Protein AF-A0A0H2TYS5-F1 (afdb_monomer)

Radius of gyration: 38.25 Å; Cα contacts (8 Å, |Δi|>4): 171; chains: 1; bounding box: 117×52×133 Å

Organism: Magnaporthiopsis poae (strain ATCC 64411 / 73-15) (NCBI:txid644358)

Solvent-accessible surface area (backbone atoms only — not comparable to full-atom values): 21267 Å² total; per-residue (Å²): 116,73,70,58,56,54,52,52,50,64,76,43,45,65,65,50,51,52,51,51,50,55,53,50,51,50,50,53,52,50,51,51,53,53,49,53,50,50,54,50,50,52,51,53,50,51,54,50,52,52,52,52,50,52,49,50,54,50,54,51,50,53,52,51,35,52,54,50,44,64,66,50,42,59,56,41,49,49,55,49,46,68,75,57,51,52,64,59,53,52,48,54,56,49,52,65,67,70,57,69,94,81,73,92,73,86,82,75,94,75,81,94,71,94,74,93,77,94,77,95,81,88,91,84,90,80,86,82,79,82,88,73,82,77,80,84,63,81,77,80,77,51,76,66,56,49,50,56,49,42,54,48,49,49,53,27,46,55,52,34,52,53,53,45,52,50,50,48,49,52,49,43,44,52,54,52,52,54,52,52,49,51,57,48,50,54,54,51,50,45,58,72,69,60,57,91,74,67,68,89,65,78,91,68,95,77,80,97,61,94,55,58,69,64,52,51,53,51,50,52,41,51,53,58,57,61,53,46,54,51,37,30,55,74,50,18,47,56,57,48,33,55,47,38,39,57,25,36,45,70,59,52,62,83,64,56,97,81,60,88,78,53,72,68,57,50,50,52,41,51,53,51,26,48,51,58,46,59,59,88,55,67,61,51,64,35,50,42,69,61,94,87,43,58,65,55,54,41,52,76,68,47,56,54,60,56,55,55,60,69,48,68,85,68,72,79,95,69,79,90,66,81,79,67,78,51,71,71,48,51,52,53,51,54,54,49,49,56,47,54,74,29,70,65,42,54,50,52,52,49,56,55,64,74,73,105

Nearest PDB structures (foldseek):
  3mk4-assembly1_A  TM=8.501E-01  e=2.545E-08  Homo sapiens
  3ajb-assembly1_A  TM=8.196E-01  e=1.612E-07  Homo sapiens
  3hai-assembly1_B  TM=1.849E-01  e=1.500E+00  Homo sapiens
  4ntb-assembly1_A  TM=2.685E-01  e=5.136E+00  Mus musculus

Mean predicted aligned error: 13.6 Å

Structure (mmCIF, N/CA/C/O backbone):
data_AF-A0A0H2TYS5-F1
#
_entry.id   AF-A0A0H2TYS5-F1
#
loop_
_atom_site.group_PDB
_atom_site.id
_atom_site.type_symbol
_atom_site.label_atom_id
_atom_site.label_alt_id
_atom_site.label_comp_id
_atom_site.label_asym_id
_atom_site.label_entity_id
_atom_site.label_seq_id
_atom_site.pdbx_PDB_ins_code
_atom_site.Cartn_x
_atom_site.Cartn_y
_atom_site.Cartn_z
_atom_site.occupancy
_atom_site.B_iso_or_equiv
_atom_site.auth_seq_id
_atom_site.auth_comp_id
_atom_site.auth_asym_id
_atom_site.auth_atom_id
_atom_site.pdbx_PDB_model_num
ATOM 1 N N . MET A 1 1 ? 65.315 10.007 -68.611 1.00 58.28 1 MET A N 1
ATOM 2 C CA . MET A 1 1 ? 64.966 9.337 -67.334 1.00 58.28 1 MET A CA 1
ATOM 3 C C . MET A 1 1 ? 63.560 8.722 -67.323 1.00 58.28 1 MET A C 1
ATOM 5 O O . MET A 1 1 ? 63.440 7.583 -66.900 1.00 58.28 1 MET A O 1
ATOM 9 N N . LEU A 1 2 ? 62.524 9.374 -67.872 1.00 67.50 2 LEU A N 1
ATOM 10 C CA . LEU A 1 2 ? 61.131 8.867 -67.890 1.00 67.50 2 LEU A CA 1
ATOM 11 C C . LEU A 1 2 ? 60.899 7.546 -68.665 1.00 67.50 2 LEU A C 1
ATOM 13 O O . LEU A 1 2 ? 59.991 6.776 -68.350 1.00 67.50 2 LEU A O 1
ATOM 17 N N . SER A 1 3 ? 61.716 7.243 -69.677 1.00 67.75 3 SER A N 1
ATOM 18 C CA . SER A 1 3 ? 61.580 6.024 -70.494 1.00 67.75 3 SER A CA 1
ATOM 19 C C . SER A 1 3 ? 62.091 4.752 -69.803 1.00 67.75 3 SER A C 1
ATOM 21 O O . SER A 1 3 ? 61.637 3.654 -70.136 1.00 67.75 3 SER A O 1
ATOM 23 N N . ALA A 1 4 ? 63.002 4.887 -68.833 1.00 70.44 4 ALA A N 1
ATOM 24 C CA . ALA A 1 4 ? 63.526 3.780 -68.031 1.00 70.44 4 ALA A CA 1
ATOM 25 C C . ALA A 1 4 ? 62.521 3.368 -66.944 1.00 70.44 4 ALA A C 1
ATOM 27 O O . ALA A 1 4 ? 62.188 2.189 -66.824 1.00 70.44 4 ALA A O 1
ATOM 28 N N . THR A 1 5 ? 61.927 4.347 -66.255 1.00 74.12 5 THR A N 1
ATOM 29 C CA . THR A 1 5 ? 60.848 4.142 -65.275 1.00 74.12 5 THR A CA 1
ATOM 30 C C . THR A 1 5 ? 59.615 3.501 -65.911 1.00 74.12 5 THR A C 1
ATOM 32 O O . THR A 1 5 ? 59.033 2.585 -65.337 1.00 74.12 5 THR A O 1
ATOM 35 N N . ARG A 1 6 ? 59.250 3.890 -67.142 1.00 76.81 6 ARG A N 1
ATOM 36 C CA . ARG A 1 6 ? 58.098 3.312 -67.862 1.00 76.81 6 ARG A CA 1
ATOM 37 C C . ARG A 1 6 ? 58.308 1.848 -68.275 1.00 76.81 6 ARG A C 1
ATOM 39 O O . ARG A 1 6 ? 57.350 1.075 -68.287 1.00 76.81 6 ARG A O 1
ATOM 46 N N . ARG A 1 7 ? 59.546 1.451 -68.595 1.00 77.31 7 ARG A N 1
ATOM 47 C CA . ARG A 1 7 ? 59.911 0.059 -68.929 1.00 77.31 7 ARG A CA 1
ATOM 48 C C . ARG A 1 7 ? 59.977 -0.826 -67.686 1.00 77.31 7 ARG A C 1
ATOM 50 O O . ARG A 1 7 ? 59.448 -1.934 -67.712 1.00 77.31 7 ARG A O 1
ATOM 57 N N . TRP A 1 8 ? 60.555 -0.310 -66.603 1.00 79.94 8 TRP A N 1
ATOM 58 C CA . TRP A 1 8 ? 60.587 -0.975 -65.300 1.00 79.94 8 TRP A CA 1
ATOM 59 C C . TRP A 1 8 ? 59.172 -1.203 -64.754 1.00 79.94 8 TRP A C 1
ATOM 61 O O . TRP A 1 8 ? 58.811 -2.331 -64.422 1.00 79.94 8 TRP A O 1
ATOM 71 N N . LEU A 1 9 ? 58.323 -0.170 -64.802 1.00 77.12 9 LEU A N 1
ATOM 72 C CA . LEU A 1 9 ? 56.931 -0.261 -64.373 1.00 77.12 9 LEU A CA 1
ATOM 73 C C . LEU A 1 9 ? 56.146 -1.274 -65.209 1.00 77.12 9 LEU A C 1
ATOM 75 O O . LEU A 1 9 ? 55.355 -2.018 -64.647 1.00 77.12 9 LEU A O 1
ATOM 79 N N . ARG A 1 10 ? 56.381 -1.349 -66.533 1.00 77.50 10 ARG A N 1
ATOM 80 C CA . ARG A 1 10 ? 55.769 -2.364 -67.411 1.00 77.50 10 ARG A CA 1
ATOM 81 C C . ARG A 1 10 ? 56.227 -3.791 -67.092 1.00 77.50 10 ARG A C 1
ATOM 83 O O . ARG A 1 10 ? 55.411 -4.701 -67.192 1.00 77.50 10 ARG A O 1
ATOM 90 N N . ARG A 1 11 ? 57.493 -3.981 -66.709 1.00 80.19 11 ARG A N 1
ATOM 91 C CA . ARG A 1 11 ? 58.059 -5.296 -66.368 1.00 80.19 11 ARG A CA 1
ATOM 92 C C . ARG A 1 11 ? 57.619 -5.791 -64.986 1.00 80.19 11 ARG A C 1
ATOM 94 O O . ARG A 1 11 ? 57.552 -6.996 -64.792 1.00 80.19 11 ARG A O 1
ATOM 101 N N . ASN A 1 12 ? 57.259 -4.881 -64.077 1.00 79.00 12 ASN A N 1
ATOM 102 C CA . ASN A 1 12 ? 56.842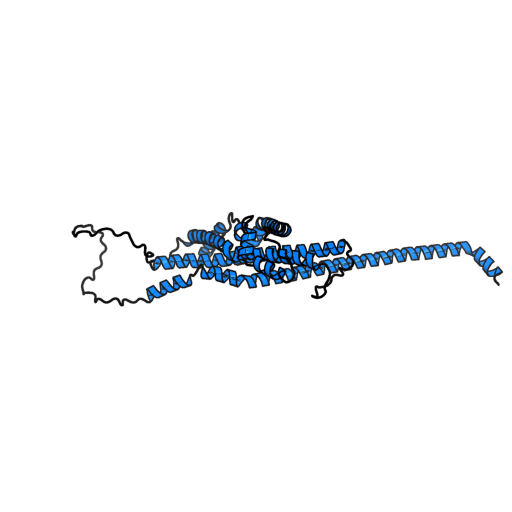 -5.201 -62.708 1.00 79.00 12 ASN A CA 1
ATOM 103 C C . ASN A 1 12 ? 55.329 -5.005 -62.445 1.00 79.00 12 ASN A C 1
ATOM 105 O O . ASN A 1 12 ? 54.912 -4.915 -61.294 1.00 79.00 12 ASN A O 1
ATOM 109 N N . ARG A 1 13 ? 54.482 -4.923 -63.487 1.00 83.56 13 ARG A N 1
ATOM 110 C CA . ARG A 1 13 ? 53.035 -4.632 -63.333 1.00 83.56 13 ARG A CA 1
ATOM 111 C C . ARG A 1 13 ? 52.279 -5.679 -62.529 1.00 83.56 13 ARG A C 1
ATOM 113 O O . ARG A 1 13 ? 51.405 -5.317 -61.754 1.00 83.56 13 ARG A O 1
ATOM 120 N N . THR A 1 14 ? 52.592 -6.954 -62.731 1.00 83.12 14 THR A N 1
ATOM 121 C CA . THR A 1 14 ? 51.917 -8.070 -62.063 1.00 83.12 14 THR A CA 1
ATOM 122 C C . THR A 1 14 ? 52.206 -8.115 -60.559 1.00 83.12 14 THR A C 1
ATOM 124 O O . THR A 1 14 ? 51.236 -8.097 -59.805 1.00 83.12 14 THR A O 1
ATOM 127 N N . PRO A 1 15 ? 53.463 -8.065 -60.067 1.00 84.56 15 PRO A N 1
ATOM 128 C CA . PRO A 1 15 ? 53.712 -8.035 -58.625 1.00 84.56 15 PRO A CA 1
ATOM 129 C C . PRO A 1 15 ? 53.234 -6.736 -57.963 1.00 84.56 15 PRO A C 1
ATOM 131 O O . PRO A 1 15 ? 52.771 -6.783 -56.829 1.00 84.56 15 PRO A O 1
ATOM 134 N N . ILE A 1 16 ? 53.264 -5.590 -58.660 1.00 89.62 16 ILE A N 1
ATOM 135 C CA . ILE A 1 16 ? 52.702 -4.333 -58.132 1.00 89.62 16 ILE A CA 1
ATOM 136 C C . ILE A 1 16 ? 51.176 -4.427 -58.000 1.00 89.62 16 ILE A C 1
ATOM 138 O O . ILE A 1 16 ? 50.634 -4.012 -56.980 1.00 89.62 16 ILE A O 1
ATOM 142 N N . ALA A 1 17 ? 50.477 -4.990 -58.991 1.00 90.31 17 ALA A N 1
ATOM 143 C CA . ALA A 1 17 ? 49.025 -5.163 -58.932 1.00 90.31 17 ALA A CA 1
ATOM 144 C C . ALA A 1 17 ? 48.605 -6.153 -57.834 1.00 90.31 17 ALA A C 1
ATOM 146 O O . ALA A 1 17 ? 47.658 -5.878 -57.101 1.00 90.31 17 ALA A O 1
ATOM 147 N N . VAL A 1 18 ? 49.335 -7.263 -57.676 1.00 90.50 18 VAL A N 1
ATOM 148 C CA . VAL A 1 18 ? 49.098 -8.232 -56.593 1.00 90.50 18 VAL A CA 1
ATOM 149 C C . VAL A 1 18 ? 49.367 -7.591 -55.228 1.00 90.50 18 VAL A C 1
ATOM 151 O O . VAL A 1 18 ? 48.526 -7.690 -54.341 1.00 90.50 18 VAL A O 1
ATOM 154 N N . GLY A 1 19 ? 50.479 -6.862 -55.071 1.00 92.31 19 GLY A N 1
ATOM 155 C CA . GLY A 1 19 ? 50.793 -6.143 -53.833 1.00 92.31 19 GLY A CA 1
ATOM 156 C C . GLY A 1 19 ? 49.744 -5.086 -53.478 1.00 92.31 19 GLY A C 1
ATOM 157 O O . GLY A 1 19 ? 49.263 -5.051 -52.348 1.00 92.31 19 GLY A O 1
ATOM 158 N N . ALA A 1 20 ? 49.321 -4.273 -54.451 1.00 93.69 20 ALA A N 1
ATOM 159 C CA . ALA A 1 20 ? 48.268 -3.277 -54.260 1.00 93.69 20 ALA A CA 1
ATOM 160 C C . ALA A 1 20 ? 46.913 -3.918 -53.912 1.00 93.69 20 ALA A C 1
ATOM 162 O O . ALA A 1 20 ? 46.201 -3.406 -53.050 1.00 93.69 20 ALA A O 1
ATOM 163 N N . GLY A 1 21 ? 46.577 -5.054 -54.533 1.00 95.19 21 GLY A N 1
ATOM 164 C CA . GLY A 1 21 ? 45.364 -5.815 -54.232 1.00 95.19 21 GLY A CA 1
ATOM 165 C C . GLY A 1 21 ? 45.353 -6.372 -52.807 1.00 95.19 21 GLY A C 1
ATOM 166 O O . GLY A 1 21 ? 44.360 -6.212 -52.103 1.00 95.19 21 GLY A O 1
ATOM 167 N N . VAL A 1 22 ? 46.467 -6.956 -52.350 1.00 96.12 22 VAL A N 1
ATOM 168 C CA . VAL A 1 22 ? 46.600 -7.483 -50.979 1.00 96.12 22 VAL A CA 1
ATOM 169 C C . VAL A 1 22 ? 46.514 -6.361 -49.944 1.00 96.12 22 VAL A C 1
ATOM 171 O O . VAL A 1 22 ? 45.783 -6.489 -48.963 1.00 96.12 22 VAL A O 1
ATOM 174 N N . VAL A 1 23 ? 47.199 -5.237 -50.177 1.00 96.50 23 VAL A N 1
ATOM 175 C CA . VAL A 1 23 ? 47.145 -4.071 -49.279 1.00 96.50 23 VAL A CA 1
ATOM 176 C C . VAL A 1 23 ? 45.737 -3.465 -49.244 1.00 96.50 23 VAL A C 1
ATOM 178 O O . VAL A 1 23 ? 45.223 -3.176 -48.164 1.00 96.50 23 VAL A O 1
ATOM 181 N N . GLY A 1 24 ? 45.080 -3.322 -50.399 1.00 96.06 24 GLY A N 1
ATOM 182 C CA . GLY A 1 24 ? 43.711 -2.810 -50.487 1.00 96.06 24 GLY A CA 1
ATOM 183 C C . GLY A 1 24 ? 42.688 -3.717 -49.796 1.00 96.06 24 GLY A C 1
ATOM 184 O O . GLY A 1 24 ? 41.862 -3.233 -49.022 1.00 96.06 24 GLY A O 1
ATOM 185 N N . ALA A 1 25 ? 42.775 -5.033 -50.010 1.00 95.56 25 ALA A N 1
ATOM 186 C CA . ALA A 1 25 ? 41.917 -6.009 -49.339 1.00 95.56 25 ALA A CA 1
ATOM 187 C C . ALA A 1 25 ? 42.142 -6.013 -47.817 1.00 95.56 25 ALA A C 1
ATOM 189 O O . ALA A 1 25 ? 41.175 -5.999 -47.054 1.00 95.56 25 ALA A O 1
ATOM 190 N N . GLY A 1 26 ? 43.404 -5.948 -47.376 1.00 97.25 26 GLY A N 1
ATOM 191 C CA . GLY A 1 26 ? 43.759 -5.823 -45.962 1.00 97.25 26 GLY A CA 1
ATOM 192 C C . GLY A 1 26 ? 43.193 -4.554 -45.321 1.00 97.25 26 GLY A C 1
ATOM 193 O O . GLY A 1 26 ? 42.660 -4.617 -44.216 1.00 97.25 26 GLY A O 1
ATOM 194 N N . TYR A 1 27 ? 43.224 -3.420 -46.028 1.00 96.44 27 TYR A N 1
ATOM 195 C CA . TYR A 1 27 ? 42.653 -2.160 -45.546 1.00 96.44 27 TYR A CA 1
ATOM 196 C C . TYR A 1 27 ? 41.129 -2.231 -45.379 1.00 96.44 27 TYR A C 1
ATOM 198 O O . TYR A 1 27 ? 40.606 -1.824 -44.341 1.00 96.44 27 TYR A O 1
ATOM 206 N N . ILE A 1 28 ? 40.411 -2.783 -46.365 1.00 97.19 28 ILE A N 1
ATOM 207 C CA . ILE A 1 28 ? 38.949 -2.937 -46.289 1.00 97.19 28 ILE A CA 1
ATOM 208 C C . ILE A 1 28 ? 38.570 -3.879 -45.141 1.00 97.19 28 ILE A C 1
ATOM 210 O O . ILE A 1 28 ? 37.685 -3.547 -44.350 1.00 97.19 28 ILE A O 1
ATOM 214 N N . ALA A 1 29 ? 39.264 -5.013 -45.008 1.00 97.12 29 ALA A N 1
ATOM 215 C CA . ALA A 1 29 ? 39.030 -5.962 -43.925 1.00 97.12 29 ALA A CA 1
ATOM 216 C C . ALA A 1 29 ? 39.305 -5.335 -42.547 1.00 97.12 29 ALA A C 1
ATOM 218 O O . ALA A 1 29 ? 38.468 -5.432 -41.651 1.00 97.12 29 ALA A O 1
ATOM 219 N N . ALA A 1 30 ? 40.430 -4.629 -42.390 1.00 95.19 30 ALA A N 1
ATOM 220 C CA . ALA A 1 30 ? 40.769 -3.939 -41.148 1.00 95.19 30 ALA A CA 1
ATOM 221 C C . ALA A 1 30 ? 39.734 -2.863 -40.792 1.00 95.19 30 ALA A C 1
ATOM 223 O O . ALA A 1 30 ? 39.284 -2.798 -39.648 1.00 95.19 30 ALA A O 1
ATOM 224 N N . ARG A 1 31 ? 39.296 -2.059 -41.769 1.00 96.00 31 ARG A N 1
ATOM 225 C CA . ARG A 1 31 ? 38.265 -1.034 -41.560 1.00 96.00 31 ARG A CA 1
ATOM 226 C C . ARG A 1 31 ? 36.928 -1.653 -41.153 1.00 96.00 31 ARG A C 1
ATOM 228 O O . ARG A 1 31 ? 36.279 -1.129 -40.253 1.00 96.00 31 ARG A O 1
ATOM 235 N N . TYR A 1 32 ? 36.535 -2.765 -41.776 1.00 96.38 32 TYR A N 1
ATOM 236 C CA . TYR A 1 32 ? 35.311 -3.482 -41.418 1.00 96.38 32 TYR A CA 1
ATOM 237 C C . TYR A 1 32 ? 35.371 -4.025 -39.986 1.00 96.38 32 TYR A C 1
ATOM 239 O O . TYR A 1 32 ? 34.428 -3.839 -39.223 1.00 96.38 32 TYR A O 1
ATOM 247 N N . VAL A 1 33 ? 36.491 -4.639 -39.590 1.00 96.75 33 VAL A N 1
ATOM 248 C CA . VAL A 1 33 ? 36.672 -5.162 -38.226 1.00 96.75 33 VAL A CA 1
ATOM 249 C C . VAL A 1 33 ? 36.678 -4.033 -37.194 1.00 96.75 33 VAL A C 1
ATOM 251 O O . VAL A 1 33 ? 35.986 -4.138 -36.184 1.00 96.75 33 VAL A O 1
ATOM 254 N N . LEU A 1 34 ? 37.398 -2.936 -37.449 1.00 95.31 34 LEU A N 1
ATOM 255 C CA . LEU A 1 34 ? 37.425 -1.778 -36.550 1.00 95.31 34 LEU A CA 1
ATOM 256 C C . LEU A 1 34 ? 36.043 -1.130 -36.410 1.00 95.31 34 LEU A C 1
ATOM 258 O O . LEU A 1 34 ? 35.634 -0.848 -35.287 1.00 95.31 34 LEU A O 1
ATOM 262 N N . GLY A 1 35 ? 35.306 -0.977 -37.517 1.00 95.12 35 GLY A N 1
ATOM 263 C CA . GLY A 1 35 ? 33.919 -0.504 -37.498 1.00 95.12 35 GLY A CA 1
ATOM 264 C C . GLY A 1 35 ? 32.997 -1.445 -36.721 1.00 95.12 35 GLY A C 1
ATOM 265 O O . GLY A 1 35 ? 32.200 -1.019 -35.895 1.00 95.12 35 GLY A O 1
ATOM 266 N N . LYS A 1 36 ? 33.165 -2.762 -36.884 1.00 95.94 36 LYS A N 1
ATOM 267 C CA . LYS A 1 36 ? 32.358 -3.734 -36.139 1.00 95.94 36 LYS A CA 1
ATOM 268 C C . LYS A 1 36 ? 32.630 -3.688 -34.635 1.00 95.94 36 LYS A C 1
ATOM 270 O O . LYS A 1 36 ? 31.706 -3.866 -33.845 1.00 95.94 36 LYS A O 1
ATOM 275 N N . ILE A 1 37 ? 33.880 -3.446 -34.237 1.00 95.81 37 ILE A N 1
ATOM 276 C CA . ILE A 1 37 ? 34.260 -3.286 -32.829 1.00 95.81 37 ILE A CA 1
ATOM 277 C C . ILE A 1 37 ? 33.720 -1.968 -32.266 1.00 95.81 37 ILE A C 1
ATOM 279 O O . ILE A 1 37 ? 33.258 -1.971 -31.125 1.00 95.81 37 ILE A O 1
ATOM 283 N N . SER A 1 38 ? 33.755 -0.863 -33.022 1.00 94.62 38 SER A N 1
ATOM 284 C CA . SER A 1 38 ? 33.167 0.403 -32.566 1.00 94.62 38 SER A CA 1
ATOM 285 C C . SER A 1 38 ? 31.661 0.276 -32.371 1.00 94.62 38 SER A C 1
ATOM 287 O O . SER A 1 38 ? 31.185 0.579 -31.281 1.00 94.62 38 SER A O 1
ATOM 289 N N . ASP A 1 39 ? 30.946 -0.295 -33.345 1.00 93.50 39 ASP A N 1
ATOM 290 C CA . ASP A 1 39 ? 29.498 -0.510 -33.254 1.00 93.50 39 ASP A CA 1
ATOM 291 C C . ASP A 1 39 ? 29.146 -1.421 -32.070 1.00 93.50 39 ASP A C 1
ATOM 293 O O . ASP A 1 39 ? 28.183 -1.185 -31.341 1.00 93.50 39 ASP A O 1
ATOM 297 N N . ALA A 1 40 ? 29.933 -2.481 -31.852 1.00 91.50 40 ALA A N 1
ATOM 298 C CA . ALA A 1 40 ? 29.736 -3.380 -30.721 1.00 91.50 40 ALA A CA 1
ATOM 299 C C . ALA A 1 40 ? 29.986 -2.675 -29.379 1.00 91.50 40 ALA A C 1
ATOM 301 O O . ALA A 1 40 ? 29.221 -2.872 -28.436 1.00 91.50 40 ALA A O 1
ATOM 302 N N . ARG A 1 41 ? 31.031 -1.840 -29.281 1.00 91.62 41 ARG A N 1
ATOM 303 C CA . ARG A 1 41 ? 31.311 -1.047 -28.074 1.00 91.62 41 ARG A CA 1
ATOM 304 C C . ARG A 1 41 ? 30.200 -0.044 -27.789 1.00 91.62 41 ARG A C 1
ATOM 306 O O . ARG A 1 41 ? 29.793 0.051 -26.638 1.00 91.62 41 ARG A O 1
ATOM 313 N N . GLU A 1 42 ? 29.699 0.640 -28.811 1.00 91.31 42 GLU A N 1
ATOM 314 C CA . GLU A 1 42 ? 28.625 1.629 -28.687 1.00 91.31 42 GLU A CA 1
ATOM 315 C C . GLU A 1 42 ? 27.297 0.993 -28.247 1.00 91.31 42 GLU A C 1
ATOM 317 O O . GLU A 1 42 ? 26.619 1.493 -27.344 1.00 91.31 42 GLU A O 1
ATOM 322 N N . ARG A 1 43 ? 26.956 -0.176 -28.805 1.00 87.69 43 ARG A N 1
ATOM 323 C CA . ARG A 1 43 ? 25.796 -0.968 -28.362 1.00 87.69 43 ARG A CA 1
ATOM 324 C C . ARG A 1 43 ? 25.941 -1.429 -26.913 1.00 87.69 43 ARG A C 1
ATOM 326 O O . ARG A 1 43 ? 25.030 -1.254 -26.117 1.00 87.69 43 ARG A O 1
ATOM 333 N N . MET A 1 44 ? 27.108 -1.949 -26.531 1.00 86.12 44 MET A N 1
ATOM 334 C CA . MET A 1 44 ? 27.344 -2.350 -25.139 1.00 86.12 44 MET A CA 1
ATOM 335 C C . MET A 1 44 ? 27.307 -1.162 -24.170 1.00 86.12 44 MET A C 1
ATOM 337 O O . MET A 1 44 ? 26.809 -1.304 -23.053 1.00 86.12 44 MET A O 1
ATOM 341 N N . SER A 1 45 ? 27.834 0.004 -24.562 1.00 88.50 45 SER A N 1
ATOM 342 C CA . SER A 1 45 ? 27.786 1.196 -23.714 1.00 88.50 45 SER A CA 1
ATOM 343 C C . SER A 1 45 ? 26.367 1.728 -23.562 1.00 88.50 45 SER A C 1
ATOM 345 O O . SER A 1 45 ? 25.976 2.054 -22.445 1.00 88.50 45 SER A O 1
ATOM 347 N N . SER A 1 46 ? 25.585 1.768 -24.644 1.00 83.75 46 SER A N 1
ATOM 348 C CA . SER A 1 46 ? 24.188 2.215 -24.597 1.00 83.75 46 SER A CA 1
ATOM 349 C C . SER A 1 46 ? 23.317 1.267 -23.769 1.00 83.75 46 SER A C 1
ATOM 351 O O . SER A 1 46 ? 22.625 1.737 -22.868 1.00 83.75 46 SER A O 1
ATOM 353 N N . ASP A 1 47 ? 23.443 -0.051 -23.952 1.00 84.56 47 ASP A N 1
ATOM 354 C CA . ASP A 1 47 ? 22.743 -1.047 -23.128 1.00 84.56 47 ASP A CA 1
ATOM 355 C C . ASP A 1 47 ? 23.102 -0.920 -21.641 1.00 84.56 47 ASP A C 1
ATOM 357 O O . ASP A 1 47 ? 22.240 -1.034 -20.764 1.00 84.56 47 ASP A O 1
ATOM 361 N N . ARG A 1 48 ? 24.383 -0.675 -21.333 1.00 88.44 48 ARG A N 1
ATOM 362 C CA . ARG A 1 48 ? 24.838 -0.478 -19.953 1.00 88.44 48 ARG A CA 1
ATOM 363 C C . ARG A 1 48 ? 24.247 0.791 -19.344 1.00 88.44 48 ARG A C 1
ATOM 365 O O . ARG A 1 48 ? 23.778 0.739 -18.211 1.00 88.44 48 ARG A O 1
ATOM 372 N N . ILE A 1 49 ? 24.262 1.903 -20.078 1.00 83.81 49 ILE A N 1
ATOM 373 C CA . ILE A 1 49 ? 23.687 3.179 -19.629 1.00 83.81 49 ILE A CA 1
ATOM 374 C C . ILE A 1 49 ? 22.177 3.031 -19.411 1.00 83.81 49 ILE A C 1
ATOM 376 O O . ILE A 1 49 ? 21.669 3.475 -18.385 1.00 83.81 49 ILE A O 1
ATOM 380 N N . ALA A 1 50 ? 21.470 2.353 -20.319 1.00 80.06 50 ALA A N 1
ATOM 381 C CA . ALA A 1 50 ? 20.033 2.119 -20.200 1.00 80.06 50 ALA A CA 1
ATOM 382 C C . ALA A 1 50 ? 19.681 1.286 -18.956 1.00 80.06 50 ALA A C 1
ATOM 384 O O . ALA A 1 50 ? 18.758 1.638 -18.219 1.00 80.06 50 ALA A O 1
ATOM 385 N N . LYS A 1 51 ? 20.439 0.213 -18.686 1.00 84.50 51 LYS A N 1
ATOM 386 C CA . LYS A 1 51 ? 20.254 -0.617 -17.482 1.00 84.50 51 LYS A CA 1
ATOM 387 C C . LYS A 1 51 ? 20.550 0.147 -16.196 1.00 84.50 51 LYS A C 1
ATOM 389 O O . LYS A 1 51 ? 19.794 0.029 -15.238 1.00 84.50 51 LYS A O 1
ATOM 394 N N . GLU A 1 52 ? 21.630 0.922 -16.176 1.00 86.44 52 GLU A N 1
ATOM 395 C CA . GLU A 1 52 ? 22.005 1.727 -15.012 1.00 86.44 52 GLU A CA 1
ATOM 396 C C . GLU A 1 52 ? 20.971 2.825 -14.730 1.00 86.44 52 GLU A C 1
ATOM 398 O O . GLU A 1 52 ? 20.592 3.031 -13.582 1.00 86.44 52 GLU A O 1
ATOM 403 N N . ASN A 1 53 ? 20.455 3.486 -15.769 1.00 81.50 53 ASN A N 1
ATOM 404 C CA . ASN A 1 53 ? 19.392 4.478 -15.625 1.00 81.50 53 ASN A CA 1
ATOM 405 C C . ASN A 1 53 ? 18.110 3.844 -15.054 1.00 81.50 53 ASN A C 1
ATOM 407 O O . ASN A 1 53 ? 17.574 4.333 -14.061 1.00 81.50 53 ASN A O 1
ATOM 411 N N . LEU A 1 54 ? 17.670 2.707 -15.610 1.00 84.00 54 LEU A N 1
ATOM 412 C CA . LEU A 1 54 ? 16.510 1.978 -15.087 1.00 84.00 54 LEU A CA 1
ATOM 413 C C . LEU A 1 54 ? 16.700 1.592 -13.615 1.00 84.00 54 LEU A C 1
ATOM 415 O O . LEU A 1 54 ? 15.783 1.761 -12.816 1.00 84.00 54 LEU A O 1
ATOM 419 N N . ARG A 1 55 ? 17.893 1.108 -13.254 1.00 87.75 55 ARG A N 1
ATOM 420 C CA . ARG A 1 55 ? 18.220 0.755 -11.873 1.00 87.75 55 ARG A CA 1
ATOM 421 C C . ARG A 1 55 ? 18.094 1.958 -10.939 1.00 87.75 55 ARG A C 1
ATOM 423 O O . ARG A 1 55 ? 17.412 1.848 -9.929 1.00 87.75 55 ARG A O 1
ATOM 430 N N . ARG A 1 56 ? 18.700 3.095 -11.291 1.00 88.25 56 ARG A N 1
ATOM 431 C CA . ARG A 1 56 ? 18.642 4.319 -10.476 1.00 88.25 56 ARG A CA 1
ATOM 432 C C . ARG A 1 56 ? 17.217 4.826 -10.301 1.00 88.25 56 ARG A C 1
ATOM 434 O O . ARG A 1 56 ? 16.810 5.097 -9.181 1.00 88.25 56 ARG A O 1
ATOM 441 N N . ARG A 1 57 ? 16.444 4.892 -11.392 1.00 85.31 57 ARG A N 1
ATOM 442 C CA . ARG A 1 57 ? 15.029 5.294 -11.343 1.00 85.31 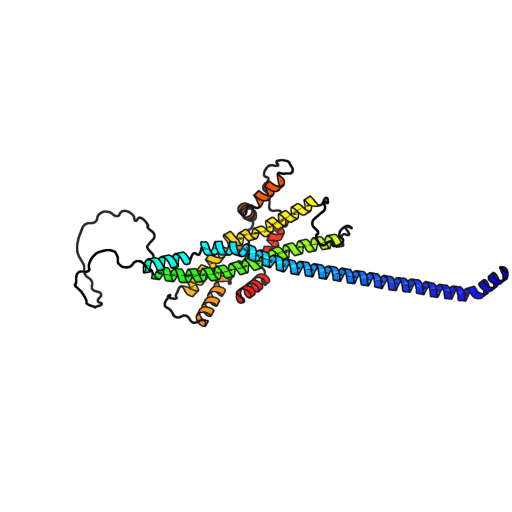57 ARG A CA 1
ATOM 443 C C . ARG A 1 57 ? 14.203 4.348 -10.481 1.00 85.31 57 ARG A C 1
ATOM 445 O O . ARG A 1 57 ? 13.334 4.799 -9.750 1.00 85.31 57 ARG A O 1
ATOM 45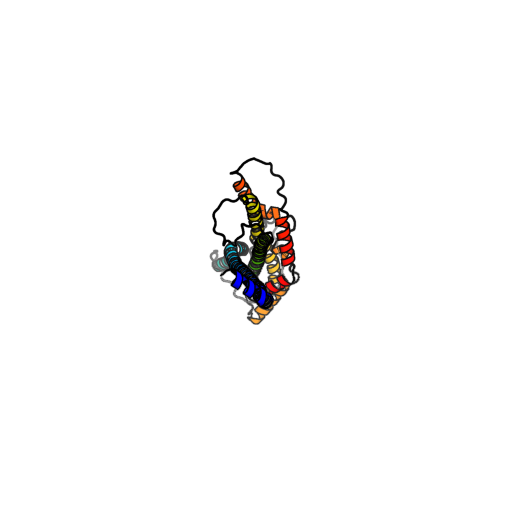2 N N . PHE A 1 58 ? 14.472 3.045 -10.550 1.00 89.12 58 PHE A N 1
ATOM 453 C CA . PHE A 1 58 ? 13.798 2.073 -9.698 1.00 89.12 58 PHE A CA 1
ATOM 454 C C . PHE A 1 58 ? 14.160 2.258 -8.221 1.00 89.12 58 PHE A C 1
ATOM 456 O O . PHE A 1 58 ? 13.255 2.274 -7.394 1.00 89.12 58 PHE A O 1
ATOM 463 N N . GLU A 1 59 ? 15.446 2.413 -7.892 1.00 91.88 59 GLU A N 1
ATOM 464 C CA . GLU A 1 59 ? 15.916 2.651 -6.519 1.00 91.88 59 GLU A CA 1
ATOM 465 C C . GLU A 1 59 ? 15.297 3.934 -5.941 1.00 91.88 59 GLU A C 1
ATOM 467 O O . GLU A 1 59 ? 14.680 3.878 -4.879 1.00 91.88 59 GLU A O 1
ATOM 472 N N . GLN A 1 60 ? 15.330 5.038 -6.693 1.00 90.06 60 GLN A N 1
ATOM 473 C CA . GLN A 1 60 ? 14.670 6.292 -6.319 1.00 90.06 60 GLN A CA 1
ATOM 474 C C . GLN A 1 60 ? 13.159 6.106 -6.121 1.00 90.06 60 GLN A C 1
ATOM 476 O O . GLN A 1 60 ? 12.613 6.514 -5.103 1.00 90.06 60 GLN A O 1
ATOM 481 N N . ASN A 1 61 ? 12.484 5.393 -7.028 1.00 91.00 61 ASN A N 1
ATOM 482 C CA . ASN A 1 61 ? 11.054 5.122 -6.901 1.00 91.00 61 ASN A CA 1
ATOM 483 C C . ASN A 1 61 ? 10.714 4.321 -5.626 1.00 91.00 61 ASN A C 1
ATOM 485 O O . ASN A 1 61 ? 9.637 4.503 -5.061 1.00 91.00 61 ASN A O 1
ATOM 489 N N . GLN A 1 62 ? 11.604 3.442 -5.141 1.00 93.81 62 GLN A N 1
ATOM 490 C CA . GLN A 1 62 ? 11.403 2.748 -3.858 1.00 93.81 62 GLN A CA 1
ATOM 491 C C . GLN A 1 62 ? 11.547 3.691 -2.655 1.00 93.81 62 GLN A C 1
ATOM 493 O O . GLN A 1 62 ? 10.800 3.557 -1.678 1.00 93.81 62 GLN A O 1
ATOM 498 N N . GLU A 1 63 ? 12.488 4.633 -2.717 1.00 95.81 63 GLU A N 1
ATOM 499 C CA . GLU A 1 63 ? 12.634 5.679 -1.703 1.00 95.81 63 GLU A CA 1
ATOM 500 C C . GLU A 1 63 ? 11.392 6.576 -1.685 1.00 95.81 63 GLU A C 1
ATOM 502 O O . GLU A 1 63 ? 10.778 6.731 -0.629 1.00 95.81 63 GLU A O 1
ATOM 507 N N . ASP A 1 64 ? 10.934 7.038 -2.850 1.00 92.69 64 ASP A N 1
ATOM 508 C CA . ASP A 1 64 ? 9.726 7.858 -3.003 1.00 92.69 64 ASP A CA 1
ATOM 509 C C . ASP A 1 64 ? 8.478 7.149 -2.462 1.00 92.69 64 ASP A C 1
ATOM 511 O O . ASP A 1 64 ? 7.670 7.760 -1.758 1.00 92.69 64 ASP A O 1
ATOM 515 N N . CYS A 1 65 ? 8.339 5.839 -2.710 1.00 95.56 65 CYS A N 1
ATOM 516 C CA . CYS A 1 65 ? 7.278 5.032 -2.099 1.00 95.56 65 CYS A CA 1
ATOM 517 C C . CYS A 1 65 ? 7.332 5.104 -0.574 1.00 95.56 65 CYS A C 1
ATOM 519 O O . CYS A 1 65 ? 6.307 5.297 0.078 1.00 95.56 65 CYS A O 1
ATOM 521 N N . THR A 1 66 ? 8.523 4.940 -0.004 1.00 96.19 66 THR A N 1
ATOM 522 C CA . THR A 1 66 ? 8.716 4.926 1.448 1.00 96.19 66 THR A CA 1
ATOM 523 C C . THR A 1 66 ? 8.402 6.293 2.051 1.00 96.19 66 THR A C 1
ATOM 525 O O . THR A 1 66 ? 7.648 6.374 3.020 1.00 96.19 66 THR A O 1
ATOM 528 N N . PHE A 1 67 ? 8.902 7.372 1.446 1.00 97.06 67 PHE A N 1
ATOM 529 C CA . PHE A 1 67 ? 8.595 8.737 1.871 1.00 97.06 67 PHE A CA 1
ATOM 530 C C . PHE A 1 67 ? 7.103 9.053 1.769 1.00 97.06 67 PHE A C 1
ATOM 532 O O . PHE A 1 67 ? 6.538 9.623 2.700 1.00 97.06 67 PHE A O 1
ATOM 539 N N . THR A 1 68 ? 6.448 8.629 0.688 1.00 96.19 68 THR A N 1
ATOM 540 C CA . THR A 1 68 ? 5.008 8.842 0.496 1.00 96.19 68 THR A CA 1
ATOM 541 C C . THR A 1 68 ? 4.193 8.120 1.568 1.00 96.19 68 THR A C 1
ATOM 543 O O . THR A 1 68 ? 3.309 8.724 2.171 1.00 96.19 68 THR A O 1
ATOM 546 N N . VAL A 1 69 ? 4.521 6.860 1.885 1.00 97.06 69 VAL A N 1
ATOM 547 C CA . VAL A 1 69 ? 3.853 6.128 2.977 1.00 97.06 69 VAL A CA 1
ATOM 548 C C . VAL A 1 69 ? 4.037 6.855 4.309 1.00 97.06 69 VAL A C 1
ATOM 550 O O . VAL A 1 69 ? 3.063 7.047 5.031 1.00 97.06 69 VAL A O 1
ATOM 553 N N . LEU A 1 70 ? 5.254 7.312 4.622 1.00 96.88 70 LEU A N 1
ATOM 554 C CA . LEU A 1 70 ? 5.531 8.063 5.852 1.00 96.88 70 LEU A CA 1
ATOM 555 C C . LEU A 1 70 ? 4.793 9.407 5.909 1.00 96.88 70 LEU A C 1
ATOM 557 O O . LEU A 1 70 ? 4.415 9.837 6.995 1.00 96.88 70 LEU A O 1
ATOM 561 N N . ALA A 1 71 ? 4.561 10.051 4.764 1.00 96.62 71 ALA A N 1
ATOM 562 C CA . ALA A 1 71 ? 3.809 11.298 4.680 1.00 96.62 71 ALA A CA 1
ATOM 563 C C . ALA A 1 71 ? 2.296 11.095 4.877 1.00 96.62 71 ALA A C 1
ATOM 565 O O . ALA A 1 71 ? 1.644 11.939 5.487 1.00 96.62 71 ALA A O 1
ATOM 566 N N . LEU A 1 72 ? 1.740 9.979 4.391 1.00 95.00 72 LEU A N 1
ATOM 567 C CA . LEU A 1 72 ? 0.310 9.658 4.508 1.00 95.00 72 LEU A CA 1
ATOM 568 C C . LEU A 1 72 ? -0.049 8.961 5.832 1.00 95.00 72 LEU A C 1
ATOM 570 O O . LEU A 1 72 ? -1.206 8.986 6.259 1.00 95.00 72 LEU A O 1
ATOM 574 N N . LEU A 1 73 ? 0.936 8.352 6.499 1.00 94.62 73 LEU A N 1
ATOM 575 C CA . LEU A 1 73 ? 0.748 7.603 7.740 1.00 94.62 73 LEU A CA 1
ATOM 576 C C . LEU A 1 73 ? 0.105 8.425 8.872 1.00 94.62 73 LEU A C 1
ATOM 578 O O . LEU A 1 73 ? -0.809 7.894 9.504 1.00 94.62 73 LEU A O 1
ATOM 582 N N . PRO A 1 74 ? 0.499 9.688 9.142 1.00 96.56 74 PRO A N 1
ATOM 583 C CA . PRO A 1 74 ? -0.142 10.491 10.178 1.00 96.56 74 PRO A CA 1
ATOM 584 C C . PRO A 1 74 ? -1.639 10.674 9.931 1.00 96.56 74 PRO A C 1
ATOM 586 O O . PRO A 1 74 ? -2.423 10.527 10.860 1.00 96.56 74 PRO A O 1
ATOM 589 N N . THR A 1 75 ? -2.053 10.921 8.685 1.00 95.19 75 THR A N 1
ATOM 590 C CA . THR A 1 75 ? -3.472 11.059 8.331 1.00 95.19 75 THR A CA 1
ATOM 591 C C . THR A 1 75 ? -4.240 9.767 8.601 1.00 95.19 75 THR A C 1
ATOM 593 O O . THR A 1 75 ? -5.278 9.801 9.260 1.00 95.19 75 THR A O 1
ATOM 596 N N . ALA A 1 76 ? -3.709 8.618 8.164 1.00 94.31 76 ALA A N 1
ATOM 597 C CA . ALA A 1 76 ? -4.324 7.318 8.435 1.00 94.31 76 ALA A CA 1
ATOM 598 C C . ALA A 1 76 ? -4.432 7.038 9.944 1.00 94.31 76 ALA A C 1
ATOM 600 O O . ALA A 1 76 ? -5.482 6.625 10.436 1.00 94.31 76 ALA A O 1
ATOM 601 N N . ALA A 1 77 ? -3.349 7.286 10.685 1.00 95.88 77 ALA A N 1
ATOM 602 C CA . ALA A 1 77 ? -3.286 7.047 12.119 1.00 95.88 77 ALA A CA 1
ATOM 603 C C . ALA A 1 77 ? -4.267 7.942 12.883 1.00 95.88 77 ALA A C 1
ATOM 605 O O . ALA A 1 77 ? -5.013 7.429 13.711 1.00 95.88 77 ALA A O 1
ATOM 606 N N . THR A 1 78 ? -4.319 9.243 12.588 1.00 96.31 78 THR A N 1
ATOM 607 C CA . THR A 1 78 ? -5.258 10.173 13.229 1.00 96.31 78 THR A CA 1
ATOM 608 C C . THR A 1 78 ? -6.703 9.745 12.989 1.00 96.31 78 THR A C 1
ATOM 610 O O . THR A 1 78 ? -7.442 9.573 13.956 1.00 96.31 78 THR A O 1
ATOM 613 N N . ASN A 1 79 ? -7.077 9.452 11.738 1.00 95.12 79 ASN A N 1
ATOM 614 C CA . ASN A 1 79 ? -8.432 9.007 11.402 1.00 95.12 79 ASN A CA 1
ATOM 615 C C . ASN A 1 79 ? -8.832 7.737 12.178 1.00 95.12 79 ASN A C 1
ATOM 617 O O . ASN A 1 79 ? -9.943 7.643 12.703 1.00 95.12 79 ASN A O 1
ATOM 621 N N . ILE A 1 80 ? -7.921 6.768 12.309 1.00 96.31 80 ILE A N 1
ATOM 622 C CA . ILE A 1 80 ? -8.184 5.526 13.049 1.00 96.31 80 ILE A CA 1
ATOM 623 C C . ILE A 1 80 ? -8.226 5.770 14.566 1.00 96.31 80 ILE A C 1
ATOM 625 O O . ILE A 1 80 ? -9.109 5.252 15.248 1.00 96.31 80 ILE A O 1
ATOM 629 N N . LEU A 1 81 ? -7.290 6.542 15.121 1.00 95.75 81 LEU A N 1
ATOM 630 C CA . LEU A 1 81 ? -7.202 6.780 16.565 1.00 95.75 81 LEU A CA 1
ATOM 631 C C . LEU A 1 81 ? -8.375 7.622 17.086 1.00 95.75 81 LEU A C 1
ATOM 633 O O . LEU A 1 81 ? -8.904 7.320 18.155 1.00 95.75 81 LEU A O 1
ATOM 637 N N . GLU A 1 82 ? -8.812 8.630 16.329 1.00 94.75 82 GLU A N 1
ATOM 638 C CA . GLU A 1 82 ? -9.956 9.472 16.696 1.00 94.75 82 GLU A CA 1
ATOM 639 C C . GLU A 1 82 ? -11.273 8.689 16.668 1.00 94.75 82 GLU A C 1
ATOM 641 O O . GLU A 1 82 ? -12.107 8.824 17.565 1.00 94.75 82 GLU A O 1
ATOM 646 N N . THR A 1 83 ? -11.454 7.826 15.669 1.00 93.44 83 THR A N 1
ATOM 647 C CA . THR A 1 83 ? -12.674 7.016 15.522 1.00 93.44 83 THR A CA 1
ATOM 648 C C . THR A 1 83 ? -12.710 5.797 16.443 1.00 93.44 83 THR A C 1
ATOM 650 O O . THR A 1 83 ? -13.794 5.323 16.794 1.00 93.44 83 THR A O 1
ATOM 653 N N . MET A 1 84 ? -11.544 5.284 16.846 1.00 93.38 84 MET A N 1
ATOM 654 C CA . MET A 1 84 ? -11.370 4.178 17.790 1.00 93.38 84 MET A CA 1
ATOM 655 C C . MET A 1 84 ? -10.728 4.671 19.093 1.00 93.38 84 MET A C 1
ATOM 657 O O . MET A 1 84 ? -9.656 4.217 19.508 1.00 93.38 84 MET A O 1
ATOM 661 N N . ASN A 1 85 ? -11.399 5.618 19.744 1.00 91.50 85 ASN A N 1
ATOM 662 C CA . ASN A 1 85 ? -10.898 6.284 20.941 1.00 91.50 85 ASN A CA 1
ATOM 663 C C . ASN A 1 85 ? -11.026 5.390 22.191 1.00 91.50 85 ASN A C 1
ATOM 665 O O . ASN A 1 85 ? -12.012 5.422 22.932 1.00 91.50 85 ASN A O 1
ATOM 669 N N . THR A 1 86 ? -10.012 4.558 22.426 1.00 93.69 86 THR A N 1
ATOM 670 C CA . THR A 1 86 ? -9.927 3.696 23.620 1.00 93.69 86 THR A CA 1
ATOM 671 C C . THR A 1 86 ? -9.569 4.478 24.888 1.00 93.69 86 THR A C 1
ATOM 673 O O . THR A 1 86 ? -9.809 4.021 26.010 1.00 93.69 86 THR A O 1
ATOM 676 N N . GLU A 1 87 ? -9.000 5.668 24.715 1.00 94.00 87 GLU A N 1
ATOM 677 C CA . GLU A 1 87 ? -8.592 6.580 25.773 1.00 94.00 87 GLU A CA 1
ATOM 678 C C . GLU A 1 87 ? -9.828 7.130 26.494 1.00 94.00 87 GLU A C 1
ATOM 680 O O . GLU A 1 87 ? -9.849 7.167 27.723 1.00 94.00 87 GLU A O 1
ATOM 685 N N . GLU A 1 88 ? -10.897 7.430 25.755 1.00 92.31 88 GLU A N 1
ATOM 686 C CA . GLU A 1 88 ? -12.196 7.836 26.297 1.00 92.31 88 GLU A CA 1
ATOM 687 C C . GLU A 1 88 ? -12.817 6.733 27.170 1.00 92.31 88 GLU A C 1
ATOM 689 O O . GLU A 1 88 ? -13.242 6.986 28.299 1.00 92.31 88 GLU A O 1
ATOM 694 N N . ILE A 1 89 ? -12.792 5.474 26.713 1.00 91.69 89 ILE A N 1
ATOM 695 C CA . ILE A 1 89 ? -13.275 4.331 27.511 1.00 91.69 89 ILE A CA 1
ATOM 696 C C . ILE A 1 89 ? -12.444 4.194 28.795 1.00 91.69 89 ILE A C 1
ATOM 698 O O . ILE A 1 89 ? -12.980 4.012 29.893 1.00 91.69 89 ILE A O 1
ATOM 702 N N . THR A 1 90 ? -11.123 4.333 28.676 1.00 92.19 90 THR A N 1
ATOM 703 C CA . THR A 1 90 ? -10.203 4.284 29.818 1.00 92.19 90 THR A CA 1
ATOM 704 C C . THR A 1 90 ? -10.496 5.409 30.815 1.00 92.19 90 THR A C 1
ATOM 706 O O . THR A 1 90 ? -10.537 5.170 32.026 1.00 92.19 90 THR A O 1
ATOM 709 N N . TYR A 1 91 ? -10.764 6.618 30.324 1.00 92.94 91 TYR A N 1
ATOM 710 C CA . TYR A 1 91 ? -11.122 7.774 31.137 1.00 92.94 91 TYR A CA 1
ATOM 711 C C . TYR A 1 91 ? -12.451 7.567 31.880 1.00 92.94 91 TYR A C 1
ATOM 713 O O . TYR A 1 91 ? -12.521 7.799 33.091 1.00 92.94 91 TYR A O 1
ATOM 721 N N . GLN A 1 92 ? -13.475 7.016 31.221 1.00 90.81 92 GLN A N 1
ATOM 722 C CA . GLN A 1 92 ? -14.747 6.660 31.865 1.00 90.81 92 GLN A CA 1
ATOM 723 C C . GLN A 1 92 ? -14.555 5.641 32.998 1.00 90.81 92 GLN A C 1
ATOM 725 O O . GLN A 1 92 ? -15.115 5.797 34.090 1.00 90.81 92 GLN A O 1
ATOM 730 N N . ILE A 1 93 ? -13.713 4.623 32.788 1.00 89.81 93 ILE A N 1
ATOM 731 C CA . ILE A 1 93 ? -13.376 3.639 33.827 1.00 89.81 93 ILE A CA 1
ATOM 732 C C . ILE A 1 93 ? -12.667 4.314 35.015 1.00 89.81 93 ILE A C 1
ATOM 734 O O . ILE A 1 93 ? -12.959 3.989 36.175 1.00 89.81 93 ILE A O 1
ATOM 738 N N . GLN A 1 94 ? -11.759 5.261 34.755 1.00 89.69 94 GLN A N 1
ATOM 739 C CA . GLN A 1 94 ? -11.062 6.023 35.797 1.00 89.69 94 GLN A CA 1
ATOM 740 C C . GLN A 1 94 ? -12.023 6.908 36.600 1.00 89.69 94 GLN A C 1
ATOM 742 O O . GLN A 1 94 ? -11.979 6.876 37.831 1.00 89.69 94 GLN A O 1
ATOM 747 N N . GLN A 1 95 ? -12.940 7.624 35.943 1.00 89.56 95 GLN A N 1
ATOM 748 C CA . GLN A 1 95 ? -13.951 8.444 36.619 1.00 89.56 95 GLN A CA 1
ATOM 749 C C . GLN A 1 95 ? -14.866 7.611 37.526 1.00 89.56 95 GLN A C 1
ATOM 751 O O . GLN A 1 95 ? -15.176 8.022 38.645 1.00 89.56 95 GLN A O 1
ATOM 756 N N . MET A 1 96 ? -15.259 6.408 37.092 1.00 85.56 96 MET A N 1
ATOM 757 C CA . MET A 1 96 ? -16.044 5.496 37.931 1.00 85.56 96 MET A CA 1
ATOM 758 C C . MET A 1 96 ? -15.274 5.026 39.171 1.00 85.56 96 MET A C 1
ATOM 760 O O . MET A 1 96 ? -15.885 4.769 40.206 1.00 85.56 96 MET A O 1
ATOM 764 N N . LYS A 1 97 ? -13.942 4.916 39.090 1.00 79.75 97 LYS A N 1
ATOM 765 C CA . LYS A 1 97 ? -13.077 4.595 40.237 1.00 79.75 97 LYS A CA 1
ATOM 766 C C . LYS A 1 97 ? -12.862 5.810 41.152 1.00 79.75 97 LYS A C 1
ATOM 768 O O . LYS A 1 97 ? -12.743 5.637 42.360 1.00 79.75 97 LYS A O 1
ATOM 773 N N . ALA A 1 98 ? -12.840 7.016 40.581 1.00 74.31 98 ALA A N 1
ATOM 774 C CA . ALA A 1 98 ? -12.629 8.292 41.266 1.00 74.31 98 ALA A CA 1
ATOM 775 C C . ALA A 1 98 ? -13.914 8.941 41.813 1.00 74.31 98 ALA A C 1
ATOM 777 O O . ALA A 1 98 ? -13.863 10.075 42.285 1.00 74.31 98 ALA A O 1
ATOM 778 N N . ARG A 1 99 ? -15.051 8.232 41.814 1.00 63.59 99 ARG A N 1
ATOM 779 C CA . ARG A 1 99 ? -16.261 8.610 42.559 1.00 63.59 99 ARG A CA 1
ATOM 780 C C . ARG A 1 99 ? -16.339 7.808 43.873 1.00 63.59 99 ARG A C 1
ATOM 782 O O . ARG A 1 99 ? -17.049 6.803 43.914 1.00 63.59 99 ARG A O 1
ATOM 789 N N . PRO A 1 100 ? -15.619 8.200 44.946 1.00 52.38 100 PRO A N 1
ATOM 790 C CA . PRO A 1 100 ? -15.896 7.700 46.286 1.00 52.38 100 PRO A CA 1
ATOM 791 C C . PRO A 1 100 ? -17.306 8.111 46.723 1.00 52.38 100 PRO A C 1
ATOM 793 O O . PRO A 1 100 ? -17.868 9.078 46.213 1.00 52.38 100 PRO A O 1
ATOM 796 N N . LEU A 1 101 ? -17.863 7.366 47.678 1.00 52.03 101 LEU A N 1
ATOM 797 C CA . LEU A 1 101 ? -19.192 7.519 48.270 1.00 52.03 101 LEU A CA 1
ATOM 798 C C . LEU A 1 101 ? -19.418 8.889 48.952 1.00 52.03 101 LEU A C 1
ATOM 800 O O . LEU A 1 101 ? -19.534 8.977 50.170 1.00 52.03 101 LEU A O 1
ATOM 804 N N . THR A 1 102 ? -19.534 9.968 48.187 1.00 47.81 102 THR A N 1
ATOM 805 C CA . THR A 1 102 ? -20.020 11.267 48.672 1.00 47.81 102 THR A CA 1
ATOM 806 C C . THR A 1 102 ? -21.391 11.572 48.075 1.00 47.81 102 THR A C 1
ATOM 808 O O . THR A 1 102 ? -21.634 12.605 47.462 1.00 47.81 102 THR A O 1
ATOM 811 N N . SER A 1 103 ? -22.330 10.648 48.275 1.00 46.06 103 SER A N 1
ATOM 812 C CA . SER A 1 103 ? -23.751 10.983 48.360 1.00 46.06 103 SER A CA 1
ATOM 813 C C . SER A 1 103 ? -24.236 10.565 49.744 1.00 46.06 103 SER A C 1
ATOM 815 O O . SER A 1 103 ? -24.370 9.385 50.048 1.00 46.06 103 SER A O 1
ATOM 817 N N . SER A 1 104 ? -24.405 11.581 50.578 1.00 49.28 104 SER A N 1
ATOM 818 C CA . SER A 1 104 ? -24.916 11.612 51.944 1.00 49.28 104 SER A CA 1
ATOM 819 C C . SER A 1 104 ? -26.104 10.686 52.241 1.00 49.28 104 SER A C 1
ATOM 821 O O . SER A 1 104 ? -27.203 10.908 51.738 1.00 49.28 104 SER A O 1
ATOM 823 N N . THR A 1 105 ? -25.910 9.730 53.150 1.00 39.06 105 THR A N 1
ATOM 824 C CA . THR A 1 105 ? -26.792 9.418 54.300 1.00 39.06 105 THR A CA 1
ATOM 825 C C . THR A 1 105 ? -26.071 8.397 55.201 1.00 39.06 105 THR A C 1
ATOM 827 O O . THR A 1 105 ? -25.421 7.495 54.673 1.00 39.06 105 THR A O 1
ATOM 830 N N . PRO A 1 106 ? -26.087 8.542 56.541 1.00 40.31 106 PRO A N 1
ATOM 831 C CA . PRO A 1 106 ? -25.423 7.590 57.431 1.00 40.31 106 PRO A CA 1
ATOM 832 C C . PRO A 1 106 ? -26.158 6.237 57.395 1.00 40.31 106 PRO A C 1
ATOM 834 O O . PRO A 1 106 ? -27.389 6.232 57.475 1.00 40.31 106 PRO A O 1
ATOM 837 N N . PRO A 1 107 ? -25.454 5.094 57.287 1.00 42.69 107 PRO A N 1
ATOM 838 C CA . PRO A 1 107 ? -26.097 3.796 57.390 1.00 42.69 107 P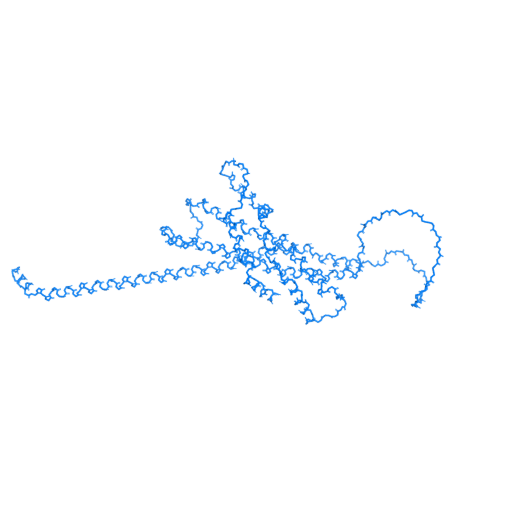RO A CA 1
ATOM 839 C C . PRO A 1 107 ? -26.559 3.595 58.834 1.00 42.69 107 PRO A C 1
ATOM 841 O O . PRO A 1 107 ? -25.776 3.695 59.780 1.00 42.69 107 PRO A O 1
ATOM 844 N N . SER A 1 108 ? -27.858 3.349 58.988 1.00 41.03 108 SER A N 1
ATOM 845 C CA . SER A 1 108 ? -28.431 2.864 60.235 1.00 41.03 108 SER A CA 1
ATOM 846 C C . SER A 1 108 ? -27.812 1.505 60.555 1.00 41.03 108 SER A C 1
ATOM 848 O O . SER A 1 108 ? -27.720 0.638 59.688 1.00 41.03 108 SER A O 1
ATOM 850 N N . ILE A 1 109 ? -27.344 1.349 61.791 1.00 47.38 109 ILE A N 1
ATOM 851 C CA . ILE A 1 109 ? -26.798 0.105 62.330 1.00 47.38 109 ILE A CA 1
ATOM 852 C C . ILE A 1 109 ? -27.949 -0.901 62.438 1.00 47.38 109 ILE A C 1
ATOM 854 O O . ILE A 1 109 ? -28.721 -0.849 63.390 1.00 47.38 109 ILE A O 1
ATOM 858 N N . ALA A 1 110 ? -28.059 -1.798 61.463 1.00 41.06 110 ALA A N 1
ATOM 859 C CA . ALA A 1 110 ? -28.588 -3.150 61.612 1.00 41.06 110 ALA A CA 1
ATOM 860 C C . ALA A 1 110 ? -28.225 -3.970 60.362 1.00 41.06 110 ALA A C 1
ATOM 862 O O . ALA A 1 110 ? -28.133 -3.430 59.264 1.00 41.06 110 ALA A O 1
ATOM 863 N N . ASP A 1 111 ? -28.026 -5.267 60.574 1.00 35.75 111 ASP A N 1
ATOM 864 C CA . ASP A 1 111 ? -27.834 -6.329 59.580 1.00 35.75 111 ASP A CA 1
ATOM 865 C C . ASP A 1 111 ? -26.442 -6.517 58.965 1.00 35.75 111 ASP A C 1
ATOM 867 O O . ASP A 1 111 ? -26.199 -6.472 57.762 1.00 35.75 111 ASP A O 1
ATOM 871 N N . THR A 1 112 ? -25.520 -6.923 59.840 1.00 39.69 112 THR A N 1
ATOM 872 C CA . THR A 1 112 ? -24.659 -8.076 59.547 1.00 39.69 112 THR A CA 1
ATOM 873 C C . THR A 1 112 ? -25.466 -9.376 59.652 1.00 39.69 112 THR A C 1
ATOM 875 O O . THR A 1 112 ? -25.825 -9.762 60.760 1.00 39.69 112 THR A O 1
ATOM 878 N N . THR A 1 113 ? -25.719 -10.047 58.528 1.00 36.41 113 THR A N 1
ATOM 879 C CA . THR A 1 113 ? -25.855 -11.517 58.338 1.00 36.41 113 THR A CA 1
ATOM 880 C C . THR A 1 113 ? -26.129 -11.731 56.841 1.00 36.41 113 THR A C 1
ATOM 882 O O . THR A 1 113 ? -27.129 -11.276 56.314 1.00 36.41 113 THR A O 1
ATOM 885 N N . LEU A 1 114 ? -25.153 -12.135 56.021 1.00 43.31 114 LEU A N 1
ATOM 886 C CA . LEU A 1 114 ? -24.860 -13.538 55.698 1.00 43.31 114 LEU A CA 1
ATOM 887 C C . LEU A 1 114 ? -26.099 -14.439 55.769 1.00 43.31 114 LEU A C 1
ATOM 889 O O . LEU A 1 114 ? -26.403 -14.963 56.835 1.00 43.31 114 LEU A O 1
ATOM 893 N N . THR A 1 115 ? -26.776 -14.631 54.637 1.00 39.25 115 THR A N 1
ATOM 894 C CA . THR A 1 115 ? -27.198 -15.943 54.106 1.00 39.25 115 THR A CA 1
ATOM 895 C C . THR A 1 115 ? -27.835 -15.765 52.727 1.00 39.25 115 THR A C 1
ATOM 897 O O . THR A 1 115 ? -28.676 -14.893 52.526 1.00 39.25 115 THR A O 1
ATOM 900 N N . ASP A 1 116 ? -27.375 -16.580 51.777 1.00 45.81 116 ASP A N 1
ATOM 901 C CA . ASP A 1 116 ? -28.117 -16.953 50.575 1.00 45.81 116 ASP A CA 1
ATOM 902 C C . ASP A 1 116 ? -29.455 -17.579 50.992 1.00 45.81 116 ASP A C 1
ATOM 904 O O . ASP A 1 116 ? -29.434 -18.500 51.808 1.00 45.81 116 ASP A O 1
ATOM 908 N N . ASP A 1 117 ? -30.580 -17.124 50.433 1.00 38.19 117 ASP A N 1
ATOM 909 C CA . ASP A 1 117 ? -31.744 -17.982 50.168 1.00 38.19 117 ASP A CA 1
ATOM 910 C C . ASP A 1 117 ? -32.732 -17.297 49.207 1.00 38.19 117 ASP A C 1
ATOM 912 O O . ASP A 1 117 ? -33.177 -16.166 49.423 1.00 38.19 117 ASP A O 1
ATOM 916 N N . ASP A 1 118 ? -33.066 -18.006 48.132 1.00 45.88 118 ASP A N 1
ATOM 917 C CA . ASP A 1 118 ? -34.136 -17.684 47.193 1.00 45.88 118 ASP A CA 1
ATOM 918 C C . ASP A 1 118 ? -35.493 -17.962 47.862 1.00 45.88 118 ASP A C 1
ATOM 920 O O . ASP A 1 118 ? -35.848 -19.109 48.125 1.00 45.88 118 ASP A O 1
ATOM 924 N N . GLY A 1 119 ? -36.289 -16.915 48.106 1.00 36.69 119 GLY A N 1
ATOM 925 C CA . GLY A 1 119 ? -37.541 -17.030 48.856 1.00 36.69 119 GLY A CA 1
ATOM 926 C C . GLY A 1 119 ? -38.629 -16.058 48.403 1.00 36.69 119 GLY A C 1
ATOM 927 O O . GLY A 1 119 ? -38.677 -14.896 48.785 1.00 36.69 119 GLY A O 1
ATOM 928 N N . GLN A 1 120 ? -39.536 -16.584 47.595 1.00 42.50 120 GLN A N 1
ATOM 929 C CA . GLN A 1 120 ? -40.811 -16.037 47.131 1.00 42.50 120 GLN A CA 1
ATOM 930 C C . GLN A 1 120 ? -41.732 -15.473 48.247 1.00 42.50 120 GLN A C 1
ATOM 932 O O . GLN A 1 120 ? -42.097 -16.209 49.158 1.00 42.50 120 GLN A O 1
ATOM 937 N N . SER A 1 121 ? -42.199 -14.216 48.115 1.00 38.78 121 SER A N 1
ATOM 938 C CA . SER A 1 121 ? -43.535 -13.678 48.521 1.00 38.78 121 SER A CA 1
ATOM 939 C C . SER A 1 121 ? -43.527 -12.137 48.459 1.00 38.78 121 SER A C 1
ATOM 941 O O . SER A 1 121 ? -42.690 -11.503 49.082 1.00 38.78 121 SER A O 1
ATOM 943 N N . SER A 1 122 ? -44.260 -11.456 47.572 1.00 39.28 122 SER A N 1
ATOM 944 C CA . SER A 1 122 ? -45.714 -11.212 47.501 1.00 39.28 122 SER A CA 1
ATOM 945 C C . SER A 1 122 ? -46.237 -10.070 48.403 1.00 39.28 122 SER A C 1
ATOM 947 O O . SER A 1 122 ? -46.186 -10.170 49.621 1.00 39.28 122 SER A O 1
ATOM 949 N N . LEU A 1 123 ? -46.878 -9.091 47.738 1.00 39.62 123 LEU A N 1
ATOM 950 C CA . LEU A 1 123 ? -48.003 -8.235 48.173 1.00 39.62 123 LEU A CA 1
ATOM 951 C C . LEU A 1 123 ? -47.747 -6.992 49.054 1.00 39.62 123 LEU A C 1
ATOM 953 O O . LEU A 1 123 ? -47.796 -7.055 50.274 1.00 39.62 123 LEU A O 1
ATOM 957 N N . ALA A 1 124 ? -47.681 -5.829 48.394 1.00 37.38 124 ALA A N 1
ATOM 958 C CA . ALA A 1 124 ? -48.430 -4.590 48.693 1.00 37.38 124 ALA A CA 1
ATOM 959 C C . ALA A 1 124 ? -48.094 -3.589 47.559 1.00 37.38 124 ALA A C 1
ATOM 961 O O . ALA A 1 124 ? -46.926 -3.381 47.268 1.00 37.38 124 ALA A O 1
ATOM 962 N N . GLY A 1 125 ? -48.999 -2.996 46.779 1.00 35.59 125 GLY A N 1
ATOM 963 C CA . GLY A 1 125 ? -50.336 -2.510 47.096 1.00 35.59 125 GLY A CA 1
ATOM 964 C C . GLY A 1 125 ? -50.320 -0.974 47.131 1.00 35.59 125 GLY A C 1
ATOM 965 O O . GLY A 1 125 ? -50.432 -0.401 48.207 1.00 35.59 125 GLY A O 1
ATOM 966 N N . GLY A 1 126 ? -50.146 -0.308 45.980 1.00 37.81 126 GLY A N 1
ATOM 967 C CA . GLY A 1 126 ? -50.201 1.157 45.851 1.00 37.81 126 GLY A CA 1
ATOM 968 C C . GLY A 1 126 ? -50.379 1.598 44.386 1.00 37.81 126 GLY A C 1
ATOM 969 O O . GLY A 1 126 ? -49.769 0.981 43.514 1.00 37.81 126 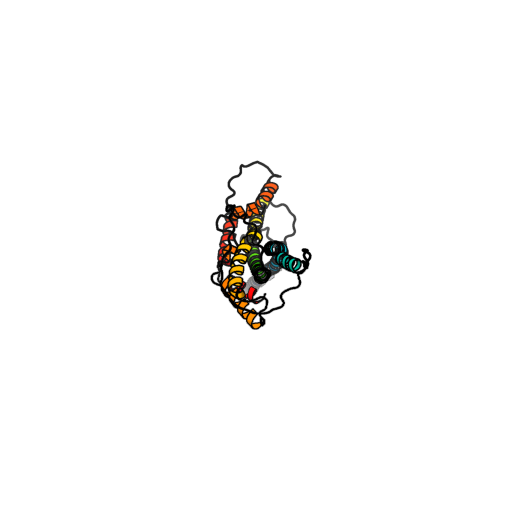GLY A O 1
ATOM 970 N N . PRO A 1 127 ? -51.245 2.587 44.082 1.00 42.31 127 PRO A N 1
ATOM 971 C CA . PRO A 1 127 ? -51.775 2.808 42.737 1.00 42.31 127 PRO A CA 1
ATOM 972 C C . PRO A 1 127 ? -50.788 3.502 41.790 1.00 42.31 127 PRO A C 1
ATOM 974 O O . PRO A 1 127 ? -50.059 4.418 42.166 1.00 42.31 127 PRO A O 1
ATOM 977 N N . SER A 1 128 ? -50.824 3.057 40.536 1.00 33.81 128 SER A N 1
ATOM 978 C CA . SER A 1 128 ? -50.104 3.594 39.383 1.00 33.81 128 SER A CA 1
ATOM 979 C C . SER A 1 128 ? -50.524 5.028 39.034 1.00 33.81 128 SER A C 1
ATOM 981 O O . SER A 1 128 ? -51.723 5.295 38.944 1.00 33.81 128 SER A O 1
ATOM 983 N N . PRO A 1 129 ? -49.576 5.914 38.693 1.00 40.91 129 PRO A N 1
ATOM 984 C CA . PRO A 1 129 ? -49.759 6.895 37.641 1.00 40.91 129 PRO A CA 1
ATOM 985 C C . PRO A 1 129 ? -49.189 6.361 36.312 1.00 40.91 129 PRO A C 1
ATOM 987 O O . PRO A 1 129 ? -48.342 5.471 36.277 1.00 40.91 129 PRO A O 1
ATOM 990 N N . GLU A 1 130 ? -49.737 6.889 35.228 1.00 35.38 130 GLU A N 1
ATOM 991 C CA . GLU A 1 130 ? -49.627 6.486 33.824 1.00 35.38 130 GLU A CA 1
ATOM 992 C C . GLU A 1 130 ? -48.198 6.274 33.268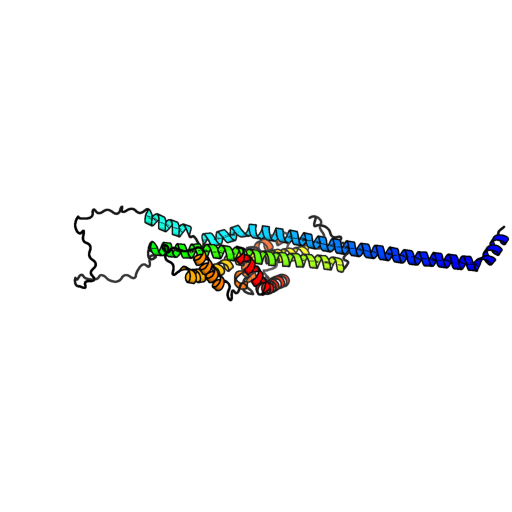 1.00 35.38 130 GLU A C 1
ATOM 994 O O . GLU A 1 130 ? -47.234 6.884 33.740 1.00 35.38 130 GLU A O 1
ATOM 999 N N . PRO A 1 131 ? -48.046 5.450 32.208 1.00 39.88 131 PRO A N 1
ATOM 1000 C CA . PRO A 1 131 ? -46.774 5.243 31.531 1.00 39.88 131 PRO A CA 1
ATOM 1001 C C . PRO A 1 131 ? -46.468 6.421 30.595 1.00 39.88 131 PRO A C 1
ATOM 1003 O O . PRO A 1 131 ? -46.941 6.471 29.462 1.00 39.88 131 PRO A O 1
ATOM 1006 N N . ASN A 1 132 ? -45.628 7.355 31.040 1.00 35.12 132 ASN A N 1
ATOM 1007 C CA . ASN A 1 132 ? -44.943 8.246 30.105 1.00 35.12 132 ASN A CA 1
ATOM 1008 C C . ASN A 1 132 ? -43.900 7.433 29.314 1.00 35.12 132 ASN A C 1
ATOM 1010 O O . ASN A 1 132 ? -43.122 6.696 29.930 1.00 35.12 132 ASN A O 1
ATOM 1014 N N . PRO A 1 133 ? -43.859 7.540 27.972 1.00 42.88 133 PRO A N 1
ATOM 1015 C CA . PRO A 1 133 ? -42.888 6.824 27.163 1.00 42.88 133 PRO A CA 1
ATOM 1016 C C . PRO A 1 133 ? -41.482 7.300 27.523 1.00 42.88 133 PRO A C 1
ATOM 1018 O O . PRO A 1 133 ? -41.174 8.490 27.553 1.00 42.88 133 PRO A O 1
ATOM 1021 N N . THR A 1 134 ? -40.655 6.312 27.831 1.00 35.69 134 THR A N 1
ATOM 1022 C CA . THR A 1 134 ? -39.229 6.374 28.119 1.00 35.69 134 THR A CA 1
ATOM 1023 C C . THR A 1 134 ? -38.489 7.374 27.237 1.00 35.69 134 THR A C 1
ATOM 1025 O O . THR A 1 134 ? -38.308 7.156 26.040 1.00 35.69 134 THR A O 1
ATOM 1028 N N . THR A 1 135 ? -37.981 8.430 27.867 1.00 39.75 135 THR A N 1
ATOM 1029 C CA . THR A 1 135 ? -36.800 9.151 27.405 1.00 39.75 135 THR A CA 1
ATOM 1030 C C . THR A 1 135 ? -35.655 8.144 27.350 1.00 39.75 135 THR A C 1
ATOM 1032 O O . THR A 1 135 ? -35.157 7.700 28.386 1.00 39.75 135 THR A O 1
ATOM 1035 N N . ASP A 1 136 ? -35.282 7.741 26.140 1.00 38.88 136 ASP A N 1
ATOM 1036 C CA . ASP A 1 136 ? -34.170 6.839 25.856 1.00 38.88 136 ASP A CA 1
ATOM 1037 C C . ASP A 1 136 ? -32.850 7.595 26.107 1.00 38.88 136 ASP A C 1
ATOM 1039 O O . ASP A 1 136 ? -32.175 8.085 25.205 1.00 38.88 136 ASP A O 1
ATOM 1043 N N . GLY A 1 137 ? -32.524 7.803 27.384 1.00 43.09 137 GLY A N 1
ATOM 1044 C CA . GLY A 1 137 ? -31.181 8.199 27.787 1.00 43.09 137 GLY A CA 1
ATOM 1045 C C . GLY A 1 137 ? -30.234 7.018 27.560 1.00 43.09 137 GLY A C 1
ATOM 1046 O O . GLY A 1 137 ? -30.635 5.876 27.809 1.00 43.09 137 GLY A O 1
ATOM 1047 N N . PRO A 1 138 ? -28.982 7.238 27.114 1.00 52.31 138 PRO A N 1
ATOM 1048 C CA . PRO A 1 138 ? -28.052 6.145 26.863 1.00 52.31 138 PRO A CA 1
ATOM 1049 C C . PRO A 1 138 ? -27.920 5.301 28.132 1.00 52.31 138 PRO A C 1
ATOM 1051 O O . PRO A 1 138 ? -27.540 5.804 29.194 1.00 52.31 138 PRO A O 1
ATOM 1054 N N . ARG A 1 139 ? -28.284 4.014 28.032 1.00 57.78 139 ARG A N 1
ATOM 1055 C CA . ARG A 1 139 ? -28.175 3.052 29.134 1.00 57.78 139 ARG A CA 1
ATOM 1056 C C . ARG A 1 139 ? -26.766 3.139 29.705 1.00 57.78 139 ARG A C 1
ATOM 1058 O O . ARG A 1 139 ? -25.782 2.886 29.013 1.00 57.78 139 ARG A O 1
ATOM 1065 N N . ARG A 1 140 ? -26.672 3.527 30.973 1.00 73.56 140 ARG A N 1
ATOM 1066 C CA . ARG A 1 140 ? -25.404 3.729 31.671 1.00 73.56 140 ARG A CA 1
ATOM 1067 C C . ARG A 1 140 ? -24.634 2.401 31.695 1.00 73.56 140 ARG A C 1
ATOM 1069 O O . ARG A 1 140 ? -25.035 1.476 32.398 1.00 73.56 140 ARG A O 1
ATOM 1076 N N . LYS A 1 141 ? -23.563 2.300 30.896 1.00 82.19 141 LYS A N 1
ATOM 1077 C CA . LYS A 1 141 ? -22.729 1.092 30.774 1.00 82.19 141 LYS A CA 1
ATOM 1078 C C . LYS A 1 141 ? -22.159 0.700 32.140 1.00 82.19 141 LYS A C 1
ATOM 1080 O O . LYS A 1 141 ? -21.747 1.556 32.927 1.00 82.19 141 LYS A O 1
ATOM 1085 N N . THR A 1 142 ? -22.138 -0.596 32.437 1.00 87.19 142 THR A N 1
ATOM 1086 C CA . THR A 1 142 ? -21.505 -1.106 33.665 1.00 87.19 142 THR A CA 1
ATOM 1087 C C . THR A 1 142 ? -19.987 -1.157 33.521 1.00 87.19 142 THR A C 1
ATOM 1089 O O . THR A 1 142 ? -19.456 -1.310 32.425 1.00 87.19 142 THR A O 1
ATOM 1092 N N . LYS A 1 143 ? -19.262 -1.090 34.647 1.00 86.44 143 LYS A N 1
ATOM 1093 C CA . LYS A 1 143 ? -17.790 -1.148 34.656 1.00 86.44 143 LYS A CA 1
ATOM 1094 C C . LYS A 1 143 ? -17.241 -2.378 33.925 1.00 86.44 143 LYS A C 1
ATOM 1096 O O . LYS A 1 143 ? -16.247 -2.256 33.228 1.00 86.44 143 LYS A O 1
ATOM 1101 N N . ARG A 1 144 ? -17.880 -3.545 34.079 1.00 86.94 144 ARG A N 1
ATOM 1102 C CA . ARG A 1 144 ? -17.497 -4.775 33.367 1.00 86.94 144 ARG A CA 1
ATOM 1103 C C . ARG A 1 144 ? -17.645 -4.612 31.852 1.00 86.94 144 ARG A C 1
ATOM 1105 O O . ARG A 1 144 ? -16.684 -4.856 31.143 1.00 86.94 144 ARG A O 1
ATOM 1112 N N . GLN A 1 145 ? -18.792 -4.107 31.392 1.00 89.31 145 GLN A N 1
ATOM 1113 C CA . GLN A 1 145 ? -19.036 -3.846 29.969 1.00 89.31 145 GLN A CA 1
ATOM 1114 C C . GLN A 1 145 ? -17.999 -2.889 29.369 1.00 89.31 145 GLN A C 1
ATOM 1116 O O . GLN A 1 145 ? -17.563 -3.112 28.250 1.00 89.31 145 GLN A O 1
ATOM 1121 N N . LEU A 1 146 ? -17.562 -1.867 30.117 1.00 90.50 146 LEU A N 1
ATOM 1122 C CA . LEU A 1 146 ? -16.507 -0.956 29.655 1.00 90.50 146 LEU A CA 1
ATOM 1123 C C . LEU A 1 146 ? -15.150 -1.653 29.488 1.00 90.50 146 LEU A C 1
ATOM 1125 O O . LEU A 1 146 ? -14.417 -1.324 28.565 1.00 90.50 146 LEU A O 1
ATOM 1129 N N . TRP A 1 147 ? -14.803 -2.606 30.359 1.00 91.00 147 TRP A N 1
ATOM 1130 C CA . TRP A 1 147 ? -13.571 -3.389 30.202 1.00 91.00 147 TRP A CA 1
ATOM 1131 C C . TRP A 1 147 ? -13.649 -4.364 29.027 1.00 91.00 147 TRP A C 1
ATOM 1133 O O . TRP A 1 147 ? -12.672 -4.490 28.293 1.00 91.00 147 TRP A O 1
ATOM 1143 N N . ASP A 1 148 ? -14.800 -5.008 28.834 1.00 90.88 148 ASP A N 1
ATOM 1144 C CA . ASP A 1 148 ? -15.030 -5.909 27.700 1.00 90.88 148 ASP A CA 1
ATOM 1145 C C . ASP A 1 148 ? -14.948 -5.123 26.370 1.00 90.88 148 ASP A C 1
ATOM 1147 O O . ASP A 1 148 ? -14.264 -5.531 25.430 1.00 90.88 148 ASP A O 1
ATOM 1151 N N . GLU A 1 149 ? -15.561 -3.935 26.318 1.00 91.88 149 GLU A N 1
ATOM 1152 C CA . GLU A 1 149 ? -15.491 -3.016 25.175 1.00 91.88 149 GLU A CA 1
ATOM 1153 C C . GLU A 1 149 ? -14.068 -2.494 24.936 1.00 91.88 149 GLU A C 1
ATOM 1155 O O . GLU A 1 149 ? -13.607 -2.461 23.795 1.00 91.88 149 GLU A O 1
ATOM 1160 N N . LEU A 1 150 ? -13.340 -2.134 26.000 1.00 92.81 150 LEU A N 1
ATOM 1161 C CA . LEU A 1 150 ? -11.950 -1.685 25.904 1.00 92.81 150 LEU A CA 1
ATOM 1162 C C . LEU A 1 150 ? -11.041 -2.779 25.330 1.00 92.81 150 LEU A C 1
ATOM 1164 O O . LEU A 1 150 ? -10.193 -2.489 24.484 1.00 92.81 150 LEU A O 1
ATOM 1168 N N . ALA A 1 151 ? -11.217 -4.029 25.764 1.00 92.19 151 ALA A N 1
ATOM 1169 C CA . ALA A 1 151 ? -10.428 -5.158 25.282 1.00 92.19 151 ALA A CA 1
ATOM 1170 C C . ALA A 1 151 ? -10.639 -5.387 23.777 1.00 92.19 151 ALA A C 1
ATOM 1172 O O . ALA A 1 151 ? -9.674 -5.402 23.013 1.00 92.19 151 ALA A O 1
ATOM 1173 N N . VAL A 1 152 ? -11.894 -5.478 23.327 1.00 93.25 152 VAL A N 1
ATOM 1174 C CA . VAL A 1 152 ? -12.207 -5.675 21.901 1.00 93.25 152 VAL A CA 1
ATOM 1175 C C . VAL A 1 152 ? -11.757 -4.474 21.066 1.00 93.25 152 VAL A C 1
ATOM 1177 O O . VAL A 1 152 ? -11.125 -4.657 20.024 1.00 93.25 152 VAL A O 1
ATOM 1180 N N . SER A 1 153 ? -12.027 -3.250 21.526 1.00 94.62 153 SER A N 1
ATOM 1181 C CA . SER A 1 153 ? -11.698 -2.023 20.791 1.00 94.62 153 SER A CA 1
ATOM 1182 C C . SER A 1 153 ? -10.186 -1.813 20.652 1.00 94.62 153 SER A C 1
ATOM 1184 O O . SER A 1 153 ? -9.705 -1.523 19.557 1.00 94.62 153 SER A O 1
ATOM 1186 N N . SER A 1 154 ? -9.405 -2.044 21.713 1.00 95.62 154 SER A N 1
ATOM 1187 C CA . SER A 1 154 ? -7.939 -1.902 21.671 1.00 95.62 154 SER A CA 1
ATOM 1188 C C . SER A 1 154 ? -7.264 -2.905 20.732 1.00 95.62 154 SER A C 1
ATOM 1190 O O . SER A 1 154 ? -6.392 -2.517 19.951 1.00 95.62 154 SER A O 1
ATOM 1192 N N . ILE A 1 155 ? -7.710 -4.164 20.739 1.00 96.00 155 ILE A N 1
ATOM 1193 C CA . ILE A 1 155 ? -7.209 -5.202 19.829 1.00 96.00 155 ILE A CA 1
ATOM 1194 C C . ILE A 1 155 ? -7.626 -4.895 18.384 1.00 96.00 155 ILE A C 1
ATOM 1196 O O . ILE A 1 155 ? -6.793 -4.930 17.478 1.00 96.00 155 ILE A O 1
ATOM 1200 N N . THR A 1 156 ? -8.892 -4.526 18.167 1.00 97.69 156 THR A N 1
ATOM 1201 C CA . THR A 1 156 ? -9.400 -4.122 16.844 1.00 97.69 156 THR A CA 1
ATOM 1202 C C . THR A 1 156 ? -8.598 -2.948 16.291 1.00 97.69 156 THR A C 1
ATOM 1204 O O . THR A 1 156 ? -8.238 -2.953 15.115 1.00 97.69 156 THR A O 1
ATOM 1207 N N . ARG A 1 157 ? -8.259 -1.966 17.135 1.00 97.75 157 ARG A N 1
ATOM 1208 C CA . ARG A 1 157 ? -7.478 -0.790 16.746 1.00 97.75 157 ARG A CA 1
ATOM 1209 C C . ARG A 1 157 ? -6.072 -1.174 16.301 1.00 97.75 157 ARG A C 1
ATOM 1211 O O . ARG A 1 157 ? -5.634 -0.721 15.249 1.00 97.75 157 ARG A O 1
ATOM 1218 N N . ALA A 1 158 ? -5.398 -2.043 17.054 1.00 96.94 158 ALA A N 1
ATOM 1219 C CA . ALA A 1 158 ? -4.066 -2.530 16.701 1.00 96.94 158 ALA A CA 1
ATOM 1220 C C . ALA A 1 158 ? -4.059 -3.252 15.341 1.00 96.94 158 ALA A C 1
ATOM 1222 O O . ALA A 1 158 ? -3.262 -2.908 14.468 1.00 96.94 158 ALA A O 1
ATOM 1223 N N . TYR A 1 159 ? -4.991 -4.185 15.117 1.00 97.25 159 TYR A N 1
ATOM 1224 C CA . TYR A 1 159 ? -5.099 -4.878 13.829 1.00 97.25 159 TYR A CA 1
ATOM 1225 C C . TYR A 1 159 ? -5.498 -3.943 12.687 1.00 97.25 159 TYR A C 1
ATOM 1227 O O . TYR A 1 159 ? -4.924 -4.034 11.607 1.00 97.25 159 TYR A O 1
ATOM 1235 N N . THR A 1 160 ? -6.437 -3.021 12.909 1.00 97.81 160 THR A N 1
ATOM 1236 C CA . THR A 1 160 ? -6.858 -2.053 11.882 1.00 97.81 160 THR A CA 1
ATOM 1237 C C . THR A 1 160 ? -5.683 -1.182 11.441 1.00 97.81 160 THR A C 1
ATOM 1239 O O . THR A 1 160 ? -5.497 -0.981 10.242 1.00 97.81 160 THR A O 1
ATOM 1242 N N . LEU A 1 161 ? -4.848 -0.720 12.381 1.00 97.50 161 LEU A N 1
ATOM 1243 C CA . LEU A 1 161 ? -3.626 0.027 12.072 1.00 97.50 161 LEU A CA 1
ATOM 1244 C C . LEU A 1 161 ? -2.635 -0.812 11.252 1.00 97.50 161 LEU A C 1
ATOM 1246 O O . LEU A 1 161 ? -2.130 -0.322 10.243 1.00 97.50 161 LEU A O 1
ATOM 1250 N N . LEU A 1 162 ? -2.397 -2.074 11.632 1.00 97.19 162 LEU A N 1
ATOM 1251 C CA . LEU A 1 162 ? -1.500 -2.981 10.902 1.00 97.19 162 LEU A CA 1
ATOM 1252 C C . LEU A 1 162 ? -1.986 -3.251 9.472 1.00 97.19 162 LEU A C 1
ATOM 1254 O O . LEU A 1 162 ? -1.226 -3.071 8.520 1.00 97.19 162 LEU A O 1
ATOM 1258 N N . TYR A 1 163 ? -3.259 -3.624 9.303 1.00 97.75 163 TYR A N 1
ATOM 1259 C CA . TYR A 1 163 ? -3.839 -3.869 7.980 1.00 97.75 163 TYR A CA 1
ATOM 1260 C C . TYR A 1 163 ? -3.849 -2.601 7.125 1.00 97.75 163 TYR A C 1
ATOM 1262 O O . TYR A 1 163 ? -3.480 -2.662 5.954 1.00 97.75 163 TYR A O 1
ATOM 1270 N N . THR A 1 164 ? -4.208 -1.447 7.693 1.00 97.81 164 THR A N 1
ATOM 1271 C CA . THR A 1 164 ? -4.223 -0.180 6.946 1.00 97.81 164 THR A CA 1
ATOM 1272 C C . THR A 1 164 ? -2.816 0.228 6.518 1.00 97.81 164 THR A C 1
ATOM 1274 O O . THR A 1 164 ? -2.628 0.616 5.370 1.00 97.81 164 THR A O 1
ATOM 1277 N N . LEU A 1 165 ? -1.807 0.079 7.385 1.00 97.50 165 LEU A N 1
ATOM 1278 C CA . LEU A 1 165 ? -0.408 0.346 7.039 1.00 97.50 165 LEU A CA 1
ATOM 1279 C C . LEU A 1 165 ? 0.094 -0.587 5.927 1.00 97.50 165 LEU A C 1
ATOM 1281 O O . LEU A 1 165 ? 0.747 -0.133 4.982 1.00 97.50 165 LEU A O 1
ATOM 1285 N N . ALA A 1 166 ? -0.226 -1.880 6.014 1.00 97.56 166 ALA A N 1
ATOM 1286 C CA . ALA A 1 166 ? 0.154 -2.863 5.006 1.00 97.56 166 ALA A CA 1
ATOM 1287 C C . ALA A 1 166 ? -0.496 -2.557 3.644 1.00 97.56 166 ALA A C 1
ATOM 1289 O O . ALA A 1 166 ? 0.187 -2.523 2.617 1.00 97.56 166 ALA A O 1
ATOM 1290 N N . LEU A 1 167 ? -1.798 -2.257 3.644 1.00 97.81 167 LEU A N 1
ATOM 1291 C CA . LEU A 1 167 ? -2.558 -1.880 2.453 1.00 97.81 167 LEU A CA 1
ATOM 1292 C C . LEU A 1 167 ? -2.064 -0.562 1.850 1.00 97.81 167 LEU A C 1
ATOM 1294 O O . LEU A 1 167 ? -1.845 -0.500 0.643 1.00 97.81 167 LEU A O 1
ATOM 1298 N N . LEU A 1 168 ? -1.800 0.456 2.674 1.00 97.75 168 LEU A N 1
ATOM 1299 C CA . LEU A 1 168 ? -1.247 1.739 2.235 1.00 97.75 168 LEU A CA 1
ATOM 1300 C C . LEU A 1 168 ? 0.130 1.554 1.588 1.00 97.75 168 LEU A C 1
ATOM 1302 O O . LEU A 1 168 ? 0.404 2.135 0.537 1.00 97.75 168 LEU A O 1
ATOM 1306 N N . THR A 1 169 ? 0.975 0.702 2.173 1.00 97.38 169 THR A N 1
ATOM 1307 C CA . THR A 1 169 ? 2.301 0.381 1.629 1.00 97.38 169 THR A CA 1
ATOM 1308 C C . THR A 1 169 ? 2.196 -0.317 0.276 1.00 97.38 169 THR A C 1
ATOM 1310 O O . THR A 1 169 ? 2.861 0.085 -0.681 1.00 97.38 169 THR A O 1
ATOM 1313 N N . MET A 1 170 ? 1.346 -1.342 0.173 1.00 97.44 170 MET A N 1
ATOM 1314 C CA . MET A 1 170 ? 1.122 -2.070 -1.077 1.00 97.44 170 MET A CA 1
ATOM 1315 C C . MET A 1 170 ? 0.556 -1.158 -2.165 1.00 97.44 170 MET A C 1
ATOM 1317 O O . MET A 1 170 ? 1.077 -1.135 -3.279 1.00 97.44 170 MET A O 1
ATOM 1321 N N . PHE A 1 171 ? -0.465 -0.369 -1.834 1.00 97.88 171 PHE A N 1
ATOM 1322 C CA . PHE A 1 171 ? -1.126 0.527 -2.774 1.00 97.88 171 PHE A CA 1
ATOM 1323 C C . PHE A 1 171 ? -0.182 1.612 -3.291 1.00 97.88 171 PHE A C 1
ATOM 1325 O O . PHE A 1 171 ? -0.041 1.773 -4.500 1.00 97.88 171 PHE A O 1
ATOM 1332 N N . THR A 1 172 ? 0.563 2.268 -2.397 1.00 97.25 172 THR A N 1
ATOM 1333 C CA . THR A 1 172 ? 1.559 3.286 -2.773 1.00 97.25 172 THR A CA 1
ATOM 1334 C C . THR A 1 172 ? 2.633 2.702 -3.693 1.00 97.25 172 THR A C 1
ATOM 1336 O O . THR A 1 172 ? 2.991 3.311 -4.704 1.00 97.25 172 THR A O 1
ATOM 1339 N N . ARG A 1 173 ? 3.109 1.480 -3.401 1.00 97.38 173 ARG A N 1
ATOM 1340 C CA . ARG A 1 173 ? 4.069 0.787 -4.270 1.00 97.38 173 ARG A CA 1
ATOM 1341 C C . ARG A 1 173 ? 3.476 0.475 -5.638 1.00 97.38 173 ARG A C 1
ATOM 1343 O O . ARG A 1 173 ? 4.159 0.703 -6.632 1.00 97.38 173 ARG A O 1
ATOM 1350 N N . ILE A 1 174 ? 2.237 -0.007 -5.722 1.00 97.44 174 ILE A N 1
ATOM 1351 C CA . ILE A 1 174 ? 1.575 -0.244 -7.015 1.00 97.44 174 ILE A CA 1
ATOM 1352 C C . ILE A 1 174 ? 1.467 1.068 -7.795 1.00 97.44 174 ILE A C 1
ATOM 1354 O O . ILE A 1 174 ? 1.882 1.125 -8.954 1.00 97.44 174 ILE A O 1
ATOM 1358 N N . GLN A 1 175 ? 0.989 2.134 -7.149 1.00 96.75 175 GLN A N 1
ATOM 1359 C CA . GLN A 1 175 ? 0.780 3.421 -7.797 1.00 96.75 175 GLN A CA 1
ATOM 1360 C C . GLN A 1 175 ? 2.066 3.993 -8.397 1.00 96.75 175 GLN A C 1
ATOM 1362 O O . GLN A 1 175 ? 2.118 4.277 -9.597 1.00 96.75 175 GLN A O 1
ATOM 1367 N N . LEU A 1 176 ? 3.121 4.109 -7.595 1.00 95.25 176 LEU A N 1
ATOM 1368 C CA . LEU A 1 176 ? 4.369 4.722 -8.040 1.00 95.25 176 LEU A CA 1
ATOM 1369 C C . LEU A 1 176 ? 5.140 3.833 -9.023 1.00 95.25 176 LEU A C 1
ATOM 1371 O O . LEU A 1 176 ? 5.694 4.344 -9.993 1.00 95.25 176 LEU A O 1
ATOM 1375 N N . ASN A 1 177 ? 5.121 2.500 -8.875 1.00 95.12 177 ASN A N 1
ATOM 1376 C CA . ASN A 1 177 ? 5.756 1.619 -9.868 1.00 95.12 177 ASN A CA 1
ATOM 1377 C C . ASN A 1 177 ? 5.028 1.644 -11.225 1.00 95.12 177 ASN A C 1
ATOM 1379 O O . ASN A 1 177 ? 5.694 1.596 -12.263 1.00 95.12 177 ASN A O 1
ATOM 1383 N N . LEU A 1 178 ? 3.693 1.765 -11.252 1.00 94.19 178 LEU A N 1
ATOM 1384 C CA . LEU A 1 178 ? 2.948 1.927 -12.507 1.00 94.19 178 LEU A CA 1
ATOM 1385 C C . LEU A 1 178 ? 3.268 3.262 -13.197 1.00 94.19 178 LEU A C 1
ATOM 1387 O O . LEU A 1 178 ? 3.514 3.276 -14.409 1.00 94.19 178 LEU A O 1
ATOM 1391 N N . LEU A 1 179 ? 3.345 4.359 -12.436 1.00 90.88 179 LEU A N 1
ATOM 1392 C CA . LEU A 1 179 ? 3.764 5.671 -12.950 1.00 90.88 179 LEU A CA 1
ATOM 1393 C C . LEU A 1 179 ? 5.209 5.649 -13.458 1.00 90.88 179 LEU A C 1
ATOM 1395 O O . LEU A 1 179 ? 5.470 6.059 -14.593 1.00 90.88 179 LEU A O 1
ATOM 1399 N N . GLY A 1 180 ? 6.132 5.094 -12.671 1.00 88.38 180 GLY A N 1
ATOM 1400 C CA . GLY A 1 180 ? 7.538 4.948 -13.042 1.00 88.38 180 GLY A CA 1
ATOM 1401 C C . GLY A 1 180 ? 7.716 4.132 -14.323 1.00 88.38 180 GLY A C 1
ATOM 1402 O O . GLY A 1 180 ? 8.461 4.529 -15.221 1.00 88.38 180 GLY A O 1
ATOM 1403 N N . ARG A 1 181 ? 6.962 3.034 -14.477 1.00 89.44 181 ARG A N 1
ATOM 1404 C CA . ARG A 1 181 ? 6.968 2.227 -15.705 1.00 89.44 181 ARG A CA 1
ATOM 1405 C C . ARG A 1 181 ? 6.457 3.012 -16.913 1.00 89.44 181 ARG A C 1
ATOM 1407 O O . ARG A 1 181 ? 7.045 2.901 -17.988 1.00 89.44 181 ARG A O 1
ATOM 1414 N N . ARG A 1 182 ? 5.388 3.803 -16.765 1.00 86.12 182 ARG A N 1
ATOM 1415 C CA . ARG A 1 182 ? 4.850 4.632 -17.858 1.00 86.12 182 ARG A CA 1
ATOM 1416 C C . ARG A 1 182 ? 5.863 5.687 -18.311 1.00 86.12 182 ARG A C 1
ATOM 1418 O O . ARG A 1 182 ? 6.110 5.791 -19.510 1.00 86.12 182 ARG A O 1
ATOM 1425 N N . SER A 1 183 ? 6.490 6.389 -17.365 1.00 82.56 183 SER A N 1
ATOM 1426 C CA . SER A 1 183 ? 7.560 7.362 -17.642 1.00 82.56 183 SER A CA 1
ATOM 1427 C C . SER A 1 183 ? 8.792 6.709 -18.294 1.00 82.56 183 SER A C 1
ATOM 1429 O O . SER A 1 183 ? 9.413 7.252 -19.212 1.00 82.56 183 SER A O 1
ATOM 1431 N N . TYR A 1 184 ? 9.133 5.484 -17.887 1.00 80.88 184 TYR A N 1
ATOM 1432 C CA . TYR A 1 184 ? 10.211 4.729 -18.521 1.00 80.88 184 TYR A CA 1
ATOM 1433 C C . TYR A 1 184 ? 9.879 4.338 -19.968 1.00 80.88 184 TYR A C 1
ATOM 1435 O O . TYR A 1 184 ? 10.698 4.541 -20.864 1.00 80.88 184 TYR A O 1
ATOM 1443 N N . LEU A 1 185 ? 8.678 3.809 -20.220 1.00 81.38 185 LEU A N 1
ATOM 1444 C CA . LEU A 1 185 ? 8.258 3.406 -21.563 1.00 81.38 185 LEU A CA 1
ATOM 1445 C C . LEU A 1 185 ? 8.198 4.594 -22.526 1.00 81.38 185 LEU A C 1
ATOM 1447 O O . LEU A 1 185 ? 8.662 4.459 -23.656 1.00 81.38 185 LEU A O 1
ATOM 1451 N N . SER A 1 186 ? 7.698 5.756 -22.089 1.00 77.69 186 SER A N 1
ATOM 1452 C CA . SER A 1 186 ? 7.717 6.966 -22.921 1.00 77.69 186 SER A CA 1
ATOM 1453 C C . SER A 1 186 ? 9.150 7.386 -23.269 1.00 77.69 186 SER A C 1
ATOM 1455 O O . SER A 1 186 ? 9.438 7.647 -24.438 1.00 77.69 186 SER A O 1
ATOM 1457 N N . SER A 1 187 ? 10.071 7.332 -22.298 1.00 73.38 187 SER A N 1
ATOM 1458 C CA . SER A 1 187 ? 11.500 7.618 -22.508 1.00 73.38 187 SER A CA 1
ATOM 1459 C C . SER A 1 187 ? 12.137 6.670 -23.540 1.00 73.38 187 SER A C 1
ATOM 1461 O O . SER A 1 187 ? 12.886 7.101 -24.417 1.00 73.38 187 SER A O 1
ATOM 1463 N N . VAL A 1 188 ? 11.834 5.369 -23.466 1.00 73.25 188 VAL A N 1
ATOM 1464 C CA . VAL A 1 188 ? 12.381 4.356 -24.389 1.00 73.25 188 VAL A CA 1
ATOM 1465 C C . VAL A 1 188 ? 11.782 4.483 -25.791 1.00 73.25 188 VAL A C 1
ATOM 1467 O O . VAL A 1 188 ? 12.507 4.353 -26.777 1.00 73.25 188 VAL A O 1
ATOM 1470 N N . VAL A 1 189 ? 10.480 4.758 -25.906 1.00 74.88 189 VAL A N 1
ATOM 1471 C CA . VAL A 1 189 ? 9.822 4.970 -27.205 1.00 74.88 189 VAL A CA 1
ATOM 1472 C C . VAL A 1 189 ? 10.369 6.221 -27.893 1.00 74.88 189 VAL A C 1
ATOM 1474 O O . VAL A 1 189 ? 10.646 6.171 -29.092 1.00 74.88 189 VAL A O 1
ATOM 1477 N N . ALA A 1 190 ? 10.602 7.311 -27.156 1.00 71.94 190 ALA A N 1
ATOM 1478 C CA . ALA A 1 190 ? 11.250 8.511 -27.689 1.00 71.94 190 ALA A CA 1
ATOM 1479 C C . ALA A 1 190 ? 12.666 8.208 -28.217 1.00 71.94 190 ALA A C 1
ATOM 1481 O O . ALA A 1 190 ? 13.028 8.615 -29.322 1.00 71.94 190 ALA A O 1
ATOM 1482 N N . LEU A 1 191 ? 13.439 7.402 -27.481 1.00 68.81 191 LEU A N 1
ATOM 1483 C CA . LEU A 1 191 ? 14.767 6.964 -27.917 1.00 68.81 191 LEU A CA 1
ATOM 1484 C C . LEU A 1 191 ? 14.708 6.096 -29.189 1.00 68.81 191 LEU A C 1
ATOM 1486 O O . LEU A 1 191 ? 15.528 6.260 -30.090 1.00 68.81 191 LEU A O 1
ATOM 1490 N N . ALA A 1 192 ? 13.732 5.188 -29.284 1.00 71.44 192 ALA A N 1
ATOM 1491 C CA . ALA A 1 192 ? 13.581 4.272 -30.417 1.00 71.44 192 ALA A CA 1
ATOM 1492 C C . ALA A 1 192 ? 13.029 4.945 -31.686 1.00 71.44 192 ALA A C 1
ATOM 1494 O O . ALA A 1 192 ? 13.354 4.526 -32.797 1.00 71.44 192 ALA A O 1
ATOM 1495 N N . THR A 1 193 ? 12.197 5.978 -31.536 1.00 74.00 193 THR A N 1
ATOM 1496 C CA . THR A 1 193 ? 11.582 6.712 -32.657 1.00 74.00 193 THR A CA 1
ATOM 1497 C C . THR A 1 193 ? 12.494 7.787 -33.251 1.00 74.00 193 THR A C 1
ATOM 1499 O O . THR A 1 193 ? 12.158 8.370 -34.280 1.00 74.00 193 THR A O 1
ATOM 1502 N N . GLY A 1 194 ? 13.680 8.005 -32.671 1.00 57.56 194 GLY A N 1
ATOM 1503 C CA . GLY A 1 194 ? 14.712 8.860 -33.254 1.00 57.56 194 GLY A CA 1
ATOM 1504 C C . GLY A 1 194 ? 14.372 10.351 -33.239 1.00 57.56 194 GLY A C 1
ATOM 1505 O O . GLY A 1 194 ? 14.936 11.103 -34.034 1.00 57.56 194 GLY A O 1
ATOM 1506 N N . SER A 1 195 ? 13.478 10.802 -32.349 1.00 54.47 195 SER A N 1
ATOM 1507 C CA . SER A 1 195 ? 13.292 12.230 -32.076 1.00 54.47 195 SER A CA 1
ATOM 1508 C C . SER A 1 195 ? 14.594 12.788 -31.485 1.00 54.47 195 SER A C 1
ATOM 1510 O O . SER A 1 195 ? 14.897 12.603 -30.305 1.00 54.47 195 SER A O 1
ATOM 1512 N N . ALA A 1 196 ? 15.402 13.408 -32.346 1.00 45.88 196 ALA A N 1
ATOM 1513 C CA . ALA A 1 196 ? 16.818 13.728 -32.166 1.00 45.88 196 ALA A CA 1
ATOM 1514 C C . ALA A 1 196 ? 17.141 14.848 -31.147 1.00 45.88 196 ALA A C 1
ATOM 1516 O O . ALA A 1 196 ? 18.155 15.530 -31.287 1.00 45.88 196 ALA A O 1
ATOM 1517 N N . GLN A 1 197 ? 16.331 15.016 -30.100 1.00 42.62 197 GLN A N 1
ATOM 1518 C CA . GLN A 1 197 ? 16.667 15.833 -28.926 1.00 42.62 197 GLN A CA 1
ATOM 1519 C C . GLN A 1 197 ? 16.776 15.034 -27.615 1.00 42.62 197 GLN A C 1
ATOM 1521 O O . GLN A 1 197 ? 17.238 15.585 -26.622 1.00 42.62 197 GLN A O 1
ATOM 1526 N N . ALA A 1 198 ? 16.456 13.737 -27.584 1.00 46.19 198 ALA A N 1
ATOM 1527 C CA . ALA A 1 198 ? 16.558 12.932 -26.363 1.00 46.19 198 ALA A CA 1
ATOM 1528 C C . ALA A 1 198 ? 17.970 12.343 -26.160 1.00 46.19 198 ALA A C 1
ATOM 1530 O O . ALA A 1 198 ? 18.147 11.130 -26.029 1.00 46.19 198 ALA A O 1
ATOM 1531 N N . ALA A 1 199 ? 19.002 13.193 -26.107 1.00 44.75 199 ALA A N 1
ATOM 1532 C CA . ALA A 1 199 ? 20.129 12.837 -25.251 1.00 44.75 199 ALA A CA 1
ATOM 1533 C C . ALA A 1 199 ? 19.548 12.713 -23.838 1.00 44.75 199 ALA A C 1
ATOM 1535 O O . ALA A 1 199 ? 18.809 13.592 -23.407 1.00 44.75 199 ALA A O 1
ATOM 1536 N N . ILE A 1 200 ? 19.806 11.586 -23.177 1.00 52.72 200 ILE A N 1
ATOM 1537 C CA . ILE A 1 200 ? 19.323 11.244 -21.837 1.00 52.72 200 ILE A CA 1
ATOM 1538 C C . ILE A 1 200 ? 19.809 12.326 -20.859 1.00 52.72 200 ILE A C 1
ATOM 1540 O O . ILE A 1 200 ? 20.883 12.212 -20.272 1.00 52.72 200 ILE A O 1
ATOM 1544 N N . GLY A 1 201 ? 19.042 13.407 -20.749 1.00 38.28 201 GLY A N 1
ATOM 1545 C CA . GLY A 1 201 ? 19.202 14.443 -19.753 1.00 38.28 201 GLY A CA 1
ATOM 1546 C C . GLY A 1 201 ? 18.621 13.918 -18.455 1.00 38.28 201 GLY A C 1
ATOM 1547 O O . GLY A 1 201 ? 17.450 13.543 -18.399 1.00 38.28 201 GLY A O 1
ATOM 1548 N N . LEU A 1 202 ? 19.462 13.850 -17.426 1.00 44.72 202 LEU A N 1
ATOM 1549 C CA . LEU A 1 202 ? 18.987 14.024 -16.059 1.00 44.72 202 LEU A CA 1
ATOM 1550 C C . LEU A 1 202 ? 18.132 15.292 -16.063 1.00 44.72 202 LEU A C 1
ATOM 1552 O O . LEU A 1 202 ? 18.608 16.315 -16.545 1.00 44.72 202 LEU A O 1
ATOM 1556 N N . GLU A 1 203 ? 16.880 15.178 -15.624 1.00 41.97 203 GLU A N 1
ATOM 1557 C CA . GLU A 1 203 ? 15.965 16.304 -15.449 1.00 41.97 203 GLU A CA 1
ATOM 1558 C C . GLU A 1 203 ? 16.669 17.395 -14.634 1.00 41.97 203 GLU A C 1
ATOM 1560 O O . GLU A 1 203 ? 16.809 17.279 -13.419 1.00 41.97 203 GLU A O 1
ATOM 1565 N N . ASP A 1 204 ? 17.149 18.427 -15.326 1.00 36.41 204 ASP A N 1
ATOM 1566 C CA . ASP A 1 204 ? 17.373 19.739 -14.744 1.00 36.41 204 ASP A CA 1
ATOM 1567 C C . ASP A 1 204 ? 16.178 20.591 -15.171 1.00 36.41 204 ASP A C 1
ATOM 1569 O O . ASP A 1 204 ? 15.832 20.678 -16.354 1.00 36.41 204 ASP A O 1
ATOM 1573 N N . ASN A 1 205 ? 15.474 21.106 -14.171 1.00 50.94 205 ASN A N 1
ATOM 1574 C CA . ASN A 1 205 ? 14.276 21.916 -14.321 1.00 50.94 205 ASN A CA 1
ATOM 1575 C C . ASN A 1 205 ? 14.653 23.309 -14.853 1.00 50.94 205 ASN A C 1
ATOM 1577 O O . ASN A 1 205 ? 14.831 24.208 -14.042 1.00 50.94 205 ASN A O 1
ATOM 1581 N N . ASP A 1 206 ? 14.765 23.502 -16.168 1.00 44.88 206 ASP A N 1
ATOM 1582 C CA . ASP A 1 206 ? 14.453 24.771 -16.857 1.00 44.88 206 ASP A CA 1
ATOM 1583 C C . ASP A 1 206 ? 14.692 24.623 -18.371 1.00 44.88 206 ASP A C 1
ATOM 1585 O O . ASP A 1 206 ? 15.818 24.380 -18.789 1.00 44.88 206 ASP A O 1
ATOM 1589 N N . ASP A 1 207 ? 13.638 24.722 -19.191 1.00 40.88 207 ASP A N 1
ATOM 1590 C CA . ASP A 1 207 ? 13.614 25.536 -20.424 1.00 40.88 207 ASP A CA 1
ATOM 1591 C C . ASP A 1 207 ? 12.385 25.234 -21.307 1.00 40.88 207 ASP A C 1
ATOM 1593 O O . ASP A 1 207 ? 12.021 24.094 -21.608 1.00 40.88 207 ASP A O 1
ATOM 1597 N N . GLY A 1 208 ? 11.714 26.311 -21.722 1.00 42.19 208 GLY A N 1
ATOM 1598 C CA . GLY A 1 208 ? 10.405 26.316 -22.376 1.00 42.19 208 GLY A CA 1
ATOM 1599 C C . GLY A 1 208 ? 10.375 25.771 -23.808 1.00 42.19 208 GLY A C 1
ATOM 1600 O O . GLY A 1 208 ? 10.539 26.520 -24.771 1.00 42.19 208 GLY A O 1
ATOM 1601 N N . GLY A 1 209 ? 10.045 24.484 -23.949 1.00 40.44 209 GLY A N 1
ATOM 1602 C CA . GLY A 1 209 ? 9.665 23.848 -25.216 1.00 40.44 209 GLY A CA 1
ATOM 1603 C C . GLY A 1 209 ? 8.140 23.745 -25.448 1.00 40.44 209 GLY A C 1
ATOM 1604 O O . GLY A 1 209 ? 7.351 23.859 -24.506 1.00 40.44 209 GLY A O 1
ATOM 1605 N N . PRO A 1 210 ? 7.695 23.488 -26.696 1.00 43.25 210 PRO A N 1
ATOM 1606 C CA . PRO A 1 210 ? 6.279 23.436 -27.097 1.00 43.25 210 PRO A CA 1
ATOM 1607 C C . PRO A 1 210 ? 5.470 22.243 -26.536 1.00 43.25 210 PRO A C 1
ATOM 1609 O O . PRO A 1 210 ? 4.266 22.169 -26.769 1.00 43.25 210 PRO A O 1
ATOM 1612 N N . ASP A 1 211 ? 6.086 21.348 -25.753 1.00 46.19 211 ASP A N 1
ATOM 1613 C CA . ASP A 1 211 ? 5.457 20.155 -25.152 1.00 46.19 211 ASP A CA 1
ATOM 1614 C C . ASP A 1 211 ? 4.694 20.411 -23.836 1.00 46.19 211 ASP A C 1
ATOM 1616 O O . ASP A 1 211 ? 4.159 19.480 -23.227 1.00 46.19 211 ASP A O 1
ATOM 1620 N N . ARG A 1 212 ? 4.565 21.674 -23.404 1.00 45.94 212 ARG A N 1
ATOM 1621 C CA . ARG A 1 212 ? 3.840 22.061 -22.175 1.00 45.94 212 ARG A CA 1
ATOM 1622 C C . ARG A 1 212 ? 2.407 21.510 -22.092 1.00 45.94 212 ARG A C 1
ATOM 1624 O O . ARG A 1 212 ? 1.950 21.191 -20.999 1.00 45.94 212 ARG A O 1
ATOM 1631 N N . LEU A 1 213 ? 1.711 21.367 -23.224 1.00 45.91 213 LEU A N 1
ATOM 1632 C CA . LEU A 1 213 ? 0.327 20.867 -23.276 1.00 45.91 213 LEU A CA 1
ATOM 1633 C C . LEU A 1 213 ? 0.232 19.348 -23.050 1.00 45.91 213 LEU A C 1
ATOM 1635 O O . LEU A 1 213 ? -0.647 18.896 -22.318 1.00 45.91 213 LEU A O 1
ATOM 1639 N N . SER A 1 214 ? 1.145 18.556 -23.628 1.00 50.62 214 SER A N 1
ATOM 1640 C CA . SER A 1 214 ? 1.166 17.100 -23.412 1.00 50.62 214 SER A CA 1
ATOM 1641 C C . SER A 1 214 ? 1.693 16.765 -22.016 1.00 50.62 214 SER A C 1
ATOM 1643 O O . SER A 1 214 ? 1.120 15.918 -21.330 1.00 50.62 214 SER A O 1
ATOM 1645 N N . TYR A 1 215 ? 2.726 17.482 -21.562 1.00 56.31 215 TYR A N 1
ATOM 1646 C CA . TYR A 1 215 ? 3.300 17.324 -20.226 1.00 56.31 215 TYR A CA 1
ATOM 1647 C C . TYR A 1 215 ? 2.314 17.720 -19.113 1.00 56.31 215 TYR A C 1
ATOM 1649 O O . TYR A 1 215 ? 2.191 17.007 -18.118 1.00 56.31 215 TYR A O 1
ATOM 1657 N N . GLY A 1 216 ? 1.540 18.796 -19.307 1.00 61.94 216 GLY A N 1
ATOM 1658 C CA . GLY A 1 216 ? 0.492 19.211 -18.369 1.00 61.94 216 GLY A CA 1
ATOM 1659 C C . GLY A 1 216 ? -0.609 18.161 -18.195 1.00 61.94 216 GLY A C 1
ATOM 1660 O O . GLY A 1 216 ? -1.030 17.895 -17.071 1.00 61.94 216 GLY A O 1
ATOM 1661 N N . SER A 1 217 ? -1.015 17.498 -19.286 1.00 68.38 217 SER A N 1
ATOM 1662 C CA . SER A 1 217 ? -2.036 16.443 -19.228 1.00 68.38 217 SER A CA 1
ATOM 1663 C C . SER A 1 217 ? -1.564 15.188 -18.481 1.00 68.38 217 SER A C 1
ATOM 1665 O O . SER A 1 217 ? -2.318 14.622 -17.689 1.00 68.38 217 SER A O 1
ATOM 1667 N N . ASP A 1 218 ? -0.305 14.778 -18.667 1.00 79.50 218 ASP A N 1
ATOM 1668 C CA . ASP A 1 218 ? 0.276 13.630 -17.961 1.00 79.50 218 ASP A CA 1
ATOM 1669 C C . ASP A 1 218 ? 0.491 13.936 -16.473 1.00 79.50 218 ASP A C 1
ATOM 1671 O O . ASP A 1 218 ? 0.193 13.091 -15.625 1.00 79.50 218 ASP A O 1
ATOM 1675 N N . PHE A 1 219 ? 0.932 15.153 -16.139 1.00 82.88 219 PHE A N 1
ATOM 1676 C CA . PHE A 1 219 ? 1.032 15.606 -14.752 1.00 82.88 219 PHE A CA 1
ATOM 1677 C C . PHE A 1 219 ? -0.329 15.563 -14.047 1.00 82.88 219 PHE A C 1
ATOM 1679 O O . PHE A 1 219 ? -0.441 15.014 -12.951 1.00 82.88 219 PHE A O 1
ATOM 1686 N N . GLU A 1 220 ? -1.379 16.078 -14.687 1.00 84.19 220 GLU A N 1
ATOM 1687 C CA . GLU A 1 220 ? -2.726 16.080 -14.120 1.00 84.19 220 GLU A CA 1
ATOM 1688 C C . GLU A 1 220 ? -3.279 14.657 -13.933 1.00 84.19 220 GLU A C 1
ATOM 1690 O O . GLU A 1 220 ? -3.861 14.352 -12.889 1.00 84.19 220 GLU A O 1
ATOM 1695 N N . ILE A 1 221 ? -3.052 13.754 -14.896 1.00 88.75 221 ILE A N 1
ATOM 1696 C CA . ILE A 1 221 ? -3.431 12.338 -14.774 1.00 88.75 221 ILE A CA 1
ATOM 1697 C C . ILE A 1 221 ? -2.699 11.679 -13.602 1.00 88.75 221 ILE A C 1
ATOM 1699 O O . ILE A 1 221 ? -3.340 10.997 -12.801 1.00 88.75 221 ILE A O 1
ATOM 1703 N N . ASN A 1 222 ? -1.386 11.892 -13.481 1.00 90.50 222 ASN A N 1
ATOM 1704 C CA . ASN A 1 222 ? -0.581 11.338 -12.392 1.00 90.50 222 ASN A CA 1
ATOM 1705 C C . ASN A 1 222 ? -1.075 11.847 -11.034 1.00 90.50 222 ASN A C 1
ATOM 1707 O O . ASN A 1 222 ? -1.267 11.055 -10.112 1.00 90.50 222 ASN A O 1
ATOM 1711 N N . ARG A 1 223 ? -1.346 13.154 -10.936 1.00 89.88 223 ARG A N 1
ATOM 1712 C CA . ARG A 1 223 ? -1.873 13.798 -9.730 1.00 89.88 223 ARG A CA 1
ATOM 1713 C C . ARG A 1 223 ? -3.225 13.193 -9.334 1.00 89.88 223 ARG A C 1
ATOM 1715 O O . ARG A 1 223 ? -3.364 12.716 -8.213 1.00 89.88 223 ARG A O 1
ATOM 1722 N N . ARG A 1 224 ? -4.185 13.121 -10.268 1.00 91.44 224 ARG A N 1
ATOM 1723 C CA . ARG A 1 224 ? -5.511 12.509 -10.042 1.00 91.44 224 ARG A CA 1
ATOM 1724 C C . ARG A 1 224 ? -5.398 11.038 -9.631 1.00 91.44 224 ARG A C 1
ATOM 1726 O O . ARG A 1 224 ? -6.091 10.601 -8.720 1.00 91.44 224 ARG A O 1
ATOM 1733 N N . TYR A 1 225 ? -4.516 10.280 -10.277 1.00 94.19 225 TYR A N 1
ATOM 1734 C CA . TYR A 1 225 ? -4.305 8.870 -9.962 1.00 94.19 225 TYR A CA 1
ATOM 1735 C C . TYR A 1 225 ? -3.753 8.663 -8.545 1.00 94.19 225 TYR A C 1
ATOM 1737 O O . TYR A 1 225 ? -4.296 7.852 -7.799 1.00 94.19 225 TYR A O 1
ATOM 1745 N N . LEU A 1 226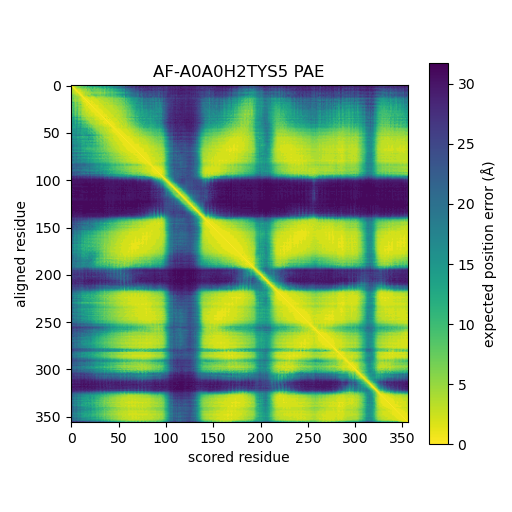 ? -2.724 9.416 -8.145 1.00 94.25 226 LEU A N 1
ATOM 1746 C CA . LEU A 1 226 ? -2.137 9.327 -6.801 1.00 94.25 226 LEU A CA 1
ATOM 1747 C C . LEU A 1 226 ? -3.146 9.698 -5.706 1.00 94.25 226 LEU A C 1
ATOM 1749 O O . LEU A 1 226 ? -3.176 9.074 -4.643 1.00 94.25 226 LEU A O 1
ATOM 1753 N N . THR A 1 227 ? -4.036 10.648 -5.989 1.00 94.06 227 THR A N 1
ATOM 1754 C CA . THR A 1 227 ? -5.105 11.064 -5.075 1.00 94.06 227 THR A CA 1
ATOM 1755 C C . THR A 1 227 ? -6.140 9.979 -4.791 1.00 94.06 227 THR A C 1
ATOM 1757 O O . THR A 1 227 ? -6.820 10.066 -3.775 1.00 94.06 227 THR A O 1
ATOM 1760 N N . LEU A 1 228 ? -6.208 8.898 -5.575 1.00 95.12 228 LEU A N 1
ATOM 1761 C CA . LEU A 1 228 ? -7.062 7.753 -5.233 1.00 95.12 228 LEU A CA 1
ATOM 1762 C C . LEU A 1 228 ? -6.683 7.102 -3.891 1.00 95.12 228 LEU A C 1
ATOM 1764 O O . LEU A 1 228 ? -7.532 6.467 -3.272 1.00 95.12 228 LEU A O 1
ATOM 1768 N N . SER A 1 229 ? -5.463 7.333 -3.383 1.00 95.56 229 SER A N 1
ATOM 1769 C CA . SER A 1 229 ? -5.064 6.945 -2.017 1.00 95.56 229 SER A CA 1
ATOM 1770 C C . SER A 1 229 ? -5.958 7.555 -0.934 1.00 95.56 229 SER A C 1
ATOM 1772 O O . SER A 1 229 ? -6.116 6.968 0.136 1.00 95.56 229 SER A O 1
ATOM 1774 N N . TRP A 1 230 ? -6.625 8.673 -1.236 1.00 95.25 230 TRP A N 1
ATOM 1775 C CA . TRP A 1 230 ? -7.641 9.282 -0.384 1.00 95.25 230 TRP A CA 1
ATOM 1776 C C . TRP A 1 230 ? -8.750 8.295 -0.001 1.00 95.25 230 TRP A C 1
ATOM 1778 O O . TRP A 1 230 ? -9.228 8.350 1.133 1.00 95.25 230 TRP A O 1
ATOM 1788 N N . TRP A 1 231 ? -9.131 7.371 -0.897 1.00 96.44 231 TRP A N 1
ATOM 1789 C CA . TRP A 1 231 ? -10.165 6.372 -0.617 1.00 96.44 231 TRP A CA 1
ATOM 1790 C C . TRP A 1 231 ? -9.803 5.524 0.597 1.00 96.44 231 TRP A C 1
ATOM 1792 O O . TRP A 1 231 ? -10.561 5.494 1.566 1.00 96.44 231 TRP A O 1
ATOM 1802 N N . LEU A 1 232 ? -8.621 4.901 0.583 1.00 97.06 232 LEU A N 1
ATOM 1803 C CA . LEU A 1 232 ? -8.139 4.097 1.703 1.00 97.06 232 LEU A CA 1
ATOM 1804 C C . LEU A 1 232 ? -8.042 4.932 2.985 1.00 97.06 232 LEU A C 1
ATOM 1806 O O . LEU A 1 232 ? -8.423 4.445 4.043 1.00 97.06 232 LEU A O 1
ATOM 1810 N N . LEU A 1 233 ? -7.564 6.177 2.889 1.00 95.75 233 LEU A N 1
ATOM 1811 C CA . LEU A 1 233 ? -7.320 7.049 4.044 1.00 95.75 233 LEU A CA 1
ATOM 1812 C C . LEU A 1 233 ? -8.597 7.554 4.725 1.00 95.75 233 LEU A C 1
ATOM 1814 O O . LEU A 1 233 ? -8.553 7.868 5.912 1.00 95.75 233 LEU A O 1
ATOM 1818 N N . ASN A 1 234 ? -9.725 7.622 4.013 1.00 93.69 234 ASN A N 1
ATOM 1819 C CA . ASN A 1 234 ? -10.953 8.233 4.537 1.00 93.69 234 ASN A CA 1
ATOM 1820 C C . ASN A 1 234 ? -12.139 7.269 4.618 1.00 93.69 234 ASN A C 1
ATOM 1822 O O . ASN A 1 234 ? -12.937 7.383 5.544 1.00 93.69 234 ASN A O 1
ATOM 1826 N N . ARG A 1 235 ? -12.258 6.325 3.679 1.00 94.50 235 ARG A N 1
ATOM 1827 C CA . ARG A 1 235 ? -13.408 5.411 3.576 1.00 94.50 235 ARG A CA 1
ATOM 1828 C C . ARG A 1 235 ? -13.003 3.947 3.700 1.00 94.50 235 ARG A C 1
ATOM 1830 O O . ARG A 1 235 ? -13.528 3.250 4.557 1.00 94.50 235 ARG A O 1
ATOM 1837 N N . GLY A 1 236 ? -12.028 3.495 2.914 1.00 95.31 236 GLY A N 1
ATOM 1838 C CA . GLY A 1 236 ? -11.656 2.082 2.827 1.00 95.31 236 GLY A CA 1
ATOM 1839 C C . GLY A 1 236 ? -11.190 1.469 4.152 1.00 95.31 236 GLY A C 1
ATOM 1840 O O . GLY A 1 236 ? -11.524 0.323 4.453 1.00 95.31 236 GLY A O 1
ATOM 1841 N N . TRP A 1 237 ? -10.486 2.231 4.997 1.00 96.69 237 TRP A N 1
ATOM 1842 C CA . TRP A 1 237 ? -10.071 1.749 6.321 1.00 96.69 237 TRP A CA 1
ATOM 1843 C C . TRP A 1 237 ? -11.256 1.479 7.269 1.00 96.69 237 TRP A C 1
ATOM 1845 O O . TRP A 1 237 ? -11.122 0.667 8.185 1.00 96.69 237 TRP A O 1
ATOM 1855 N N . ILE A 1 238 ? -12.419 2.111 7.058 1.00 96.88 238 ILE A N 1
ATOM 1856 C CA 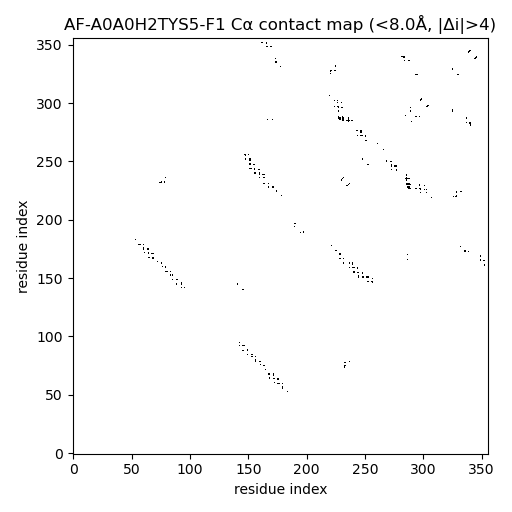. ILE A 1 238 ? -13.627 1.879 7.868 1.00 96.88 238 ILE A CA 1
ATOM 1857 C C . ILE A 1 238 ? -14.137 0.457 7.628 1.00 96.88 238 ILE A C 1
ATOM 1859 O O . ILE A 1 238 ? -14.430 -0.262 8.582 1.00 96.88 238 ILE A O 1
ATOM 1863 N N . ASP A 1 239 ? -14.160 0.012 6.374 1.00 96.00 239 ASP A N 1
ATOM 1864 C CA . ASP A 1 239 ? -14.566 -1.351 6.035 1.00 96.00 239 ASP A CA 1
ATOM 1865 C C . ASP A 1 239 ? -13.545 -2.384 6.540 1.00 96.00 239 ASP A C 1
ATOM 1867 O O . ASP A 1 239 ? -13.924 -3.450 7.040 1.00 96.00 239 ASP A O 1
ATOM 1871 N N . VAL A 1 240 ? -12.247 -2.043 6.492 1.00 97.31 240 VAL A N 1
ATOM 1872 C CA . VAL A 1 240 ? -11.183 -2.836 7.135 1.00 97.31 240 VAL A CA 1
ATOM 1873 C C . VAL A 1 240 ? -11.466 -2.969 8.629 1.00 97.31 240 VAL A C 1
ATOM 1875 O O . VAL A 1 240 ? -11.497 -4.089 9.141 1.00 97.31 240 VAL A O 1
ATOM 1878 N N . ARG A 1 241 ? -11.739 -1.856 9.321 1.00 97.00 241 ARG A N 1
ATOM 1879 C CA . ARG A 1 241 ? -12.100 -1.853 10.741 1.00 97.00 241 ARG A CA 1
ATOM 1880 C C . ARG A 1 241 ? -13.301 -2.751 10.996 1.00 97.00 241 ARG A C 1
ATOM 1882 O O . ARG A 1 241 ? -13.210 -3.606 11.866 1.00 97.00 241 ARG A O 1
ATOM 1889 N N . THR A 1 242 ? -14.410 -2.588 10.277 1.00 96.81 242 THR A N 1
ATOM 1890 C CA . THR A 1 242 ? -15.633 -3.377 10.507 1.00 96.81 242 THR A CA 1
ATOM 1891 C C . THR A 1 242 ? -15.369 -4.873 10.360 1.00 96.81 242 THR A C 1
ATOM 1893 O O . THR A 1 242 ? -15.832 -5.681 11.170 1.00 96.81 242 THR A O 1
ATOM 1896 N N . ARG A 1 243 ? -14.576 -5.254 9.356 1.00 96.81 243 ARG A N 1
ATOM 1897 C CA . ARG A 1 243 ? -14.186 -6.647 9.138 1.00 96.81 243 ARG A CA 1
ATOM 1898 C C . ARG A 1 243 ? -13.288 -7.180 10.257 1.00 96.81 243 ARG A C 1
ATOM 1900 O O . ARG A 1 243 ? -13.518 -8.290 10.741 1.00 96.81 243 ARG A O 1
ATOM 1907 N N . VAL A 1 244 ? -12.298 -6.396 10.679 1.00 97.69 244 VAL A N 1
ATOM 1908 C CA . VAL A 1 244 ? -11.401 -6.728 11.795 1.00 97.69 244 VAL A CA 1
ATOM 1909 C C . VAL A 1 244 ? -12.180 -6.826 13.106 1.00 97.69 244 VAL A C 1
ATOM 1911 O O . VAL A 1 244 ? -12.004 -7.791 13.839 1.00 97.69 244 VAL A O 1
ATOM 1914 N N . GLU A 1 245 ? -13.083 -5.888 13.380 1.00 97.12 245 GLU A N 1
ATOM 1915 C CA . GLU A 1 245 ? -13.903 -5.831 14.594 1.00 97.12 245 GLU A CA 1
ATOM 1916 C C . GLU A 1 245 ? -14.766 -7.087 14.729 1.00 97.12 245 GLU A C 1
ATOM 1918 O O . GLU A 1 245 ? -14.784 -7.720 15.784 1.00 97.12 245 GLU A O 1
ATOM 1923 N N . ALA A 1 246 ? -15.400 -7.521 13.634 1.00 96.88 246 ALA A N 1
ATOM 1924 C CA . ALA A 1 246 ? -16.157 -8.768 13.608 1.00 96.88 246 ALA A CA 1
ATOM 1925 C C . ALA A 1 246 ? -15.276 -9.994 13.915 1.00 96.88 246 ALA A C 1
ATOM 1927 O O . ALA A 1 246 ? -15.695 -10.888 14.654 1.00 96.88 246 ALA A O 1
ATOM 1928 N N . ALA A 1 247 ? -14.055 -10.037 13.374 1.00 97.50 247 ALA A N 1
ATOM 1929 C CA . ALA A 1 247 ? -13.126 -11.138 13.612 1.00 97.50 247 ALA A CA 1
ATOM 1930 C C . ALA A 1 247 ? -12.580 -11.155 15.048 1.00 97.50 247 ALA A C 1
ATOM 1932 O O . ALA A 1 247 ? -12.547 -12.198 15.705 1.00 97.50 247 ALA A O 1
ATOM 1933 N N . VAL A 1 248 ? -12.216 -9.986 15.575 1.00 97.44 248 VAL A N 1
ATOM 1934 C CA . VAL A 1 248 ? -11.749 -9.828 16.954 1.00 97.44 248 VAL A CA 1
ATOM 1935 C C . VAL A 1 248 ? -12.866 -10.161 17.937 1.00 97.44 248 VAL A C 1
ATOM 1937 O O . VAL A 1 248 ? -12.620 -10.905 18.882 1.00 97.44 248 VAL A O 1
ATOM 1940 N N . ALA A 1 249 ? -14.100 -9.711 17.704 1.00 95.69 249 ALA A N 1
ATOM 1941 C CA . ALA A 1 249 ? -15.236 -10.043 18.560 1.00 95.69 249 ALA A CA 1
ATOM 1942 C C . ALA A 1 249 ? -15.485 -11.561 18.626 1.00 95.69 249 ALA A C 1
ATOM 1944 O O . ALA A 1 249 ? -15.736 -12.100 19.703 1.00 95.69 249 ALA A O 1
ATOM 1945 N N . ARG A 1 250 ? -15.354 -12.278 17.502 1.00 95.88 250 ARG A N 1
ATOM 1946 C CA . ARG A 1 250 ? -15.498 -13.744 17.473 1.00 95.88 250 ARG A CA 1
ATOM 1947 C C . ARG A 1 250 ? -14.331 -14.481 18.125 1.00 95.88 250 ARG A C 1
ATOM 1949 O O . ARG A 1 250 ? -14.549 -15.518 18.753 1.00 95.88 250 ARG A O 1
ATOM 1956 N N . ALA A 1 251 ? -13.108 -13.975 17.983 1.00 95.56 251 ALA A N 1
ATOM 1957 C CA . ALA A 1 251 ? -11.923 -14.610 18.547 1.00 95.56 251 ALA A CA 1
ATOM 1958 C C . ALA A 1 251 ? -11.743 -14.306 20.043 1.00 95.56 251 ALA A C 1
ATOM 1960 O O . ALA A 1 251 ? -11.531 -15.230 20.817 1.00 95.56 251 ALA A O 1
ATOM 1961 N N . PHE A 1 252 ? -11.863 -13.045 20.458 1.00 94.06 252 PHE A N 1
ATOM 1962 C CA . PHE A 1 252 ? -11.558 -12.573 21.813 1.00 94.06 252 PHE A CA 1
ATOM 1963 C C . PHE A 1 252 ? -12.797 -12.336 22.686 1.00 94.06 252 PHE A C 1
ATOM 1965 O O . PHE A 1 252 ? -12.667 -12.281 23.903 1.00 94.06 252 PHE A O 1
ATOM 1972 N N . GLY A 1 253 ? -14.002 -12.233 22.116 1.00 89.44 253 GLY A N 1
ATOM 1973 C CA . GLY A 1 253 ? -15.198 -11.808 22.860 1.00 89.44 253 GLY A CA 1
ATOM 1974 C C . GLY A 1 253 ? -15.699 -12.776 23.938 1.00 89.44 253 GLY A C 1
ATOM 1975 O O . GLY A 1 253 ? -16.561 -12.408 24.729 1.00 89.44 253 GLY A O 1
ATOM 1976 N N . HIS A 1 254 ? -15.181 -14.005 23.984 1.00 89.62 254 HIS A N 1
ATOM 1977 C CA . HIS A 1 254 ? -15.504 -14.974 25.035 1.00 89.62 254 HIS A CA 1
ATOM 1978 C C . HIS A 1 254 ? -14.589 -14.862 26.264 1.00 89.62 254 HIS A C 1
ATOM 1980 O O . HIS A 1 254 ? -14.897 -15.461 27.292 1.00 89.62 254 HIS A O 1
ATOM 1986 N N . LEU A 1 255 ? -13.478 -14.126 26.158 1.00 90.00 255 LEU A N 1
ATOM 1987 C CA . LEU A 1 255 ? -12.511 -13.965 27.237 1.00 90.00 255 LEU A CA 1
ATOM 1988 C C . LEU A 1 255 ? -12.979 -12.896 28.219 1.00 90.00 255 LEU A C 1
ATOM 1990 O O . LEU A 1 255 ? -13.445 -11.823 27.830 1.00 90.00 255 LEU A O 1
ATOM 1994 N N . SER A 1 256 ? -12.814 -13.172 29.508 1.00 87.19 256 SER A N 1
ATOM 1995 C CA . SER A 1 256 ? -12.962 -12.164 30.543 1.00 87.19 256 SER A CA 1
ATOM 1996 C C . SER A 1 256 ? -11.666 -11.359 30.683 1.00 87.19 256 SER A C 1
ATOM 1998 O O . SER A 1 256 ? -10.581 -11.933 30.644 1.00 87.19 256 SER A O 1
ATOM 2000 N N . PRO A 1 257 ? -11.739 -10.053 31.002 1.00 84.12 257 PRO A N 1
ATOM 2001 C CA . PRO A 1 257 ? -10.566 -9.249 31.359 1.00 84.12 257 PRO A CA 1
ATOM 2002 C C . PRO A 1 257 ? -9.765 -9.761 32.573 1.00 84.12 257 PRO A C 1
ATOM 2004 O O . PRO A 1 257 ? -8.742 -9.178 32.920 1.00 84.12 257 PRO A O 1
ATOM 2007 N N . ARG A 1 258 ? -10.265 -10.784 33.278 1.00 86.75 258 ARG A N 1
ATOM 2008 C CA . ARG A 1 258 ? -9.602 -11.444 34.411 1.00 86.75 258 ARG A CA 1
ATOM 2009 C C . ARG A 1 258 ? -8.926 -12.761 34.044 1.00 86.75 258 ARG A C 1
ATOM 2011 O O . ARG A 1 258 ? -8.269 -13.327 34.911 1.00 86.75 258 ARG A O 1
ATOM 2018 N N . ASP A 1 259 ? -9.133 -13.254 32.830 1.00 89.56 259 ASP A N 1
ATOM 2019 C CA . ASP A 1 259 ? -8.576 -14.528 32.405 1.00 89.56 259 ASP A CA 1
ATOM 2020 C C . ASP A 1 259 ? -7.075 -14.369 32.151 1.00 89.56 259 ASP A C 1
ATOM 2022 O O . ASP A 1 259 ? -6.631 -13.404 31.524 1.00 89.56 259 ASP A O 1
ATOM 2026 N N . ASP A 1 260 ? -6.289 -15.332 32.626 1.00 91.56 260 ASP A N 1
ATOM 2027 C CA . ASP A 1 260 ? -4.866 -15.396 32.319 1.00 91.56 260 ASP A CA 1
ATOM 2028 C C . ASP A 1 260 ? -4.676 -15.919 30.891 1.00 91.56 260 ASP A C 1
ATOM 2030 O O . ASP A 1 260 ? -5.184 -16.983 30.527 1.00 91.56 260 ASP A O 1
ATOM 2034 N N . LEU A 1 261 ? -3.913 -15.187 30.076 1.00 93.19 261 LEU A N 1
ATOM 2035 C CA . LEU A 1 261 ? -3.659 -15.542 28.682 1.00 93.19 261 LEU A CA 1
ATOM 2036 C C . LEU A 1 261 ? -2.158 -15.697 28.429 1.00 93.19 261 LEU A C 1
ATOM 2038 O O . LEU A 1 261 ? -1.383 -14.754 28.590 1.00 93.19 261 LEU A O 1
ATOM 2042 N N . SER A 1 262 ? -1.743 -16.895 28.013 1.00 96.44 262 SER A N 1
ATOM 2043 C CA . SER A 1 262 ? -0.360 -17.145 27.603 1.00 96.44 262 SER A CA 1
ATOM 2044 C C . SER A 1 262 ? -0.065 -16.523 26.235 1.00 96.44 262 SER A C 1
ATOM 2046 O O . SER A 1 262 ? -0.965 -16.323 25.416 1.00 96.44 262 SER A O 1
ATOM 2048 N N . LEU A 1 263 ? 1.215 -16.265 25.950 1.00 95.75 263 LEU A N 1
ATOM 2049 C CA . LEU A 1 263 ? 1.638 -15.742 24.646 1.00 95.75 263 LEU A CA 1
ATOM 2050 C C . LEU A 1 263 ? 1.284 -16.700 23.494 1.00 95.75 263 LEU A C 1
ATOM 2052 O O . LEU A 1 263 ? 0.894 -16.252 22.421 1.00 95.75 263 LEU A O 1
ATOM 2056 N N . GLU A 1 264 ? 1.381 -18.011 23.723 1.00 96.81 264 GLU A N 1
ATOM 2057 C CA . GLU A 1 264 ? 1.010 -19.034 22.738 1.00 96.81 264 GLU A CA 1
ATOM 2058 C C . GLU A 1 264 ? -0.495 -19.007 22.436 1.00 96.81 264 GLU A C 1
ATOM 2060 O O . GLU A 1 264 ? -0.894 -19.000 21.271 1.00 96.81 264 GLU A O 1
ATOM 2065 N N . ALA A 1 265 ? -1.333 -18.913 23.475 1.00 95.06 265 ALA A N 1
ATOM 2066 C CA . ALA A 1 265 ? -2.779 -18.796 23.311 1.00 95.06 265 ALA A CA 1
ATOM 2067 C C . ALA A 1 265 ? -3.155 -17.492 22.592 1.00 95.06 265 ALA A C 1
ATOM 2069 O O . ALA A 1 265 ? -3.975 -17.513 21.673 1.00 95.06 265 ALA A O 1
ATOM 2070 N N . PHE A 1 266 ? -2.509 -16.373 22.942 1.00 94.62 266 PHE A N 1
ATOM 2071 C CA . PHE A 1 266 ? -2.676 -15.111 22.223 1.00 94.62 266 PHE A CA 1
ATOM 2072 C C . PHE A 1 266 ? -2.280 -15.251 20.745 1.00 94.62 266 PHE A C 1
ATOM 2074 O O . PHE A 1 266 ? -3.050 -14.855 19.876 1.00 94.62 266 PHE A O 1
ATOM 2081 N N . GLY A 1 267 ? -1.150 -15.897 20.437 1.00 95.25 267 GLY A N 1
ATOM 2082 C CA . GLY A 1 267 ? -0.715 -16.165 19.061 1.00 95.25 267 GLY A CA 1
ATOM 2083 C C . GLY A 1 267 ? -1.691 -17.040 18.260 1.00 95.25 267 GLY A C 1
ATOM 2084 O O . GLY A 1 267 ? -1.928 -16.790 17.073 1.00 95.25 267 GLY A O 1
ATOM 2085 N N . ALA A 1 268 ? -2.322 -18.027 18.902 1.00 96.44 268 ALA A N 1
ATOM 2086 C CA . ALA A 1 268 ? -3.369 -18.837 18.281 1.00 96.44 268 ALA A CA 1
ATOM 2087 C C . ALA A 1 268 ? -4.631 -18.008 17.971 1.00 96.44 268 ALA A C 1
ATOM 2089 O O . ALA A 1 268 ? -5.207 -18.135 16.886 1.00 96.44 268 ALA A O 1
ATOM 2090 N N . LEU A 1 269 ? -5.033 -17.117 18.884 1.00 96.56 269 LEU A N 1
ATOM 2091 C CA . LEU A 1 269 ? -6.144 -16.185 18.663 1.00 96.56 269 LEU A CA 1
ATOM 2092 C C . LEU A 1 269 ? -5.828 -15.185 17.546 1.00 96.56 269 LEU A C 1
ATOM 2094 O O . LEU A 1 269 ? -6.670 -14.971 16.676 1.00 96.56 269 LEU A O 1
ATOM 2098 N N . THR A 1 270 ? -4.607 -14.649 17.507 1.00 95.44 270 THR A N 1
ATOM 2099 C CA . THR A 1 270 ? -4.105 -13.808 16.411 1.00 95.44 270 THR A CA 1
ATOM 2100 C C . THR A 1 270 ? -4.216 -14.521 15.069 1.00 95.44 270 THR A C 1
ATOM 2102 O O . THR A 1 270 ? -4.781 -13.978 14.122 1.00 95.44 270 THR A O 1
ATOM 2105 N N . SER A 1 271 ? -3.759 -15.772 14.995 1.00 95.75 271 SER A N 1
ATOM 2106 C CA . SER A 1 271 ? -3.846 -16.580 13.772 1.00 95.75 271 SER A CA 1
ATOM 2107 C C . SER A 1 271 ? -5.296 -16.799 13.331 1.00 95.75 271 SER A C 1
ATOM 2109 O O . SER A 1 271 ? -5.595 -16.756 12.138 1.00 95.75 271 SER A O 1
ATOM 2111 N N . ARG A 1 272 ? -6.219 -16.980 14.285 1.00 96.94 272 ARG A N 1
ATOM 2112 C CA . ARG A 1 272 ? -7.657 -17.106 14.011 1.00 96.94 272 ARG A CA 1
ATOM 2113 C C . ARG A 1 272 ? -8.267 -15.805 13.490 1.00 96.94 272 ARG A C 1
ATOM 2115 O O . ARG A 1 272 ? -9.012 -15.858 12.514 1.00 96.94 272 ARG A O 1
ATOM 2122 N N . VAL A 1 273 ? -7.939 -14.661 14.102 1.00 97.19 273 VAL A N 1
ATOM 2123 C CA . VAL A 1 273 ? -8.365 -13.338 13.612 1.00 97.19 273 VAL A CA 1
ATOM 2124 C C . VAL A 1 273 ? -7.882 -13.142 12.181 1.00 97.19 273 VAL A C 1
ATOM 2126 O O . VAL A 1 273 ? -8.687 -12.846 11.304 1.00 97.19 273 VAL A O 1
ATOM 2129 N N . ARG A 1 274 ? -6.594 -13.388 11.920 1.00 96.12 274 ARG A N 1
ATOM 2130 C CA . ARG A 1 274 ? -6.011 -13.245 10.581 1.00 96.12 274 ARG A CA 1
ATOM 2131 C C . ARG A 1 274 ? -6.665 -14.159 9.555 1.00 96.12 274 ARG A C 1
ATOM 2133 O O . ARG A 1 274 ? -7.032 -13.691 8.484 1.00 96.12 274 ARG A O 1
ATOM 2140 N N . ALA A 1 275 ? -6.885 -15.432 9.887 1.00 95.69 275 ALA A N 1
ATOM 2141 C CA . ALA A 1 275 ? -7.571 -16.361 8.994 1.00 95.69 275 ALA A CA 1
ATOM 2142 C C . ALA A 1 275 ? -8.966 -15.849 8.607 1.00 95.69 275 ALA A C 1
ATOM 2144 O O . ALA A 1 275 ? -9.351 -15.924 7.443 1.00 95.69 275 ALA A O 1
ATOM 2145 N N . GLU A 1 276 ? -9.712 -15.289 9.556 1.00 95.75 276 GLU A N 1
ATOM 2146 C CA . GLU A 1 276 ? -11.052 -14.770 9.297 1.00 95.75 276 GLU A CA 1
ATOM 2147 C C . GLU A 1 276 ? -11.050 -13.446 8.518 1.00 95.75 276 GLU A C 1
ATOM 2149 O O . GLU A 1 276 ? -11.869 -13.254 7.617 1.00 95.75 276 GLU A O 1
ATOM 2154 N N . VAL A 1 277 ? -10.107 -12.549 8.813 1.00 96.44 277 VAL A N 1
ATOM 2155 C CA . VAL A 1 277 ? -9.954 -11.290 8.076 1.00 96.44 277 VAL A CA 1
ATOM 2156 C C . VAL A 1 277 ? -9.493 -11.558 6.645 1.00 96.44 277 VAL A C 1
ATOM 2158 O O . VAL A 1 277 ? -10.064 -10.992 5.719 1.00 96.44 277 VAL A O 1
ATOM 2161 N N . GLU A 1 278 ? -8.524 -12.440 6.425 1.00 94.81 278 GLU A N 1
ATOM 2162 C CA . GLU A 1 278 ? -7.890 -12.635 5.114 1.00 94.81 278 GLU A CA 1
ATOM 2163 C C . GLU A 1 278 ? -8.687 -13.572 4.186 1.00 94.81 278 GLU A C 1
ATOM 2165 O O . GLU A 1 278 ? -8.621 -13.435 2.963 1.00 94.81 278 GLU A O 1
ATOM 2170 N N . THR A 1 279 ? -9.480 -14.505 4.727 1.00 91.81 279 THR A N 1
ATOM 2171 C CA . THR A 1 279 ? -10.237 -15.464 3.901 1.00 91.81 279 THR A CA 1
ATOM 2172 C C . THR A 1 279 ? -11.335 -14.771 3.098 1.00 91.81 279 THR A C 1
ATOM 2174 O O . THR A 1 279 ? -12.280 -14.211 3.658 1.00 91.81 279 THR A O 1
ATOM 2177 N N . GLY A 1 280 ? -11.236 -14.838 1.767 1.00 85.50 280 GLY A N 1
ATOM 2178 C CA . GLY A 1 280 ? -12.206 -14.212 0.864 1.00 85.50 280 GLY A CA 1
ATOM 2179 C C . GLY A 1 280 ? -12.242 -12.686 0.984 1.00 85.50 280 GLY A C 1
ATOM 2180 O O . GLY A 1 280 ? -13.278 -12.078 0.724 1.00 85.50 280 GLY A O 1
ATOM 2181 N N . ALA A 1 281 ? -11.149 -12.069 1.438 1.00 82.38 281 ALA A N 1
ATOM 2182 C CA . ALA A 1 281 ? -11.041 -10.621 1.497 1.00 82.38 281 ALA A CA 1
ATOM 2183 C C . ALA A 1 281 ? -11.022 -10.039 0.075 1.00 82.38 281 ALA A C 1
ATOM 2185 O O . ALA A 1 281 ? -10.093 -10.278 -0.693 1.00 82.38 281 ALA A O 1
ATOM 2186 N N . GLY A 1 282 ? -12.054 -9.269 -0.273 1.00 89.88 282 GLY A N 1
ATOM 2187 C CA . GLY A 1 282 ? -12.078 -8.461 -1.491 1.00 89.88 282 GLY A CA 1
ATOM 2188 C C . GLY A 1 282 ? -11.252 -7.191 -1.304 1.00 89.88 282 GLY A C 1
ATOM 2189 O O . GLY A 1 282 ? -11.826 -6.122 -1.113 1.00 89.88 282 GLY A O 1
ATOM 2190 N N . TRP A 1 283 ? -9.917 -7.312 -1.318 1.00 94.88 283 TRP A N 1
ATOM 2191 C CA . TRP A 1 283 ? -8.987 -6.209 -1.019 1.00 94.88 283 TRP A CA 1
ATOM 2192 C C . TRP A 1 283 ? -9.211 -4.965 -1.881 1.00 94.88 283 TRP A C 1
ATOM 2194 O O . TRP A 1 283 ? -8.996 -3.849 -1.409 1.00 94.88 283 TRP A O 1
ATOM 2204 N N . LEU A 1 284 ? -9.684 -5.161 -3.114 1.00 95.31 284 LEU A N 1
ATOM 2205 C CA . LEU A 1 284 ? -10.005 -4.096 -4.054 1.00 95.31 284 LEU A CA 1
ATOM 2206 C C . LEU A 1 284 ? -10.926 -3.033 -3.449 1.00 95.31 284 LEU A C 1
ATOM 2208 O O . LEU A 1 284 ? -10.608 -1.852 -3.536 1.00 95.31 284 LEU A O 1
ATOM 2212 N N . GLY A 1 285 ? -12.008 -3.439 -2.777 1.00 94.50 285 GLY A N 1
ATOM 2213 C CA . GLY A 1 285 ? -12.986 -2.500 -2.213 1.00 94.50 285 GLY A CA 1
ATOM 2214 C C . GLY A 1 285 ? -12.421 -1.627 -1.087 1.00 94.50 285 GLY A C 1
ATOM 2215 O O . GLY A 1 285 ? -12.881 -0.508 -0.873 1.00 94.50 285 GLY A O 1
ATOM 2216 N N . PHE A 1 286 ? -11.379 -2.100 -0.398 1.00 95.75 286 PHE A N 1
ATOM 2217 C CA . PHE A 1 286 ? -10.699 -1.311 0.631 1.00 95.75 286 PHE A CA 1
ATOM 2218 C C . PHE A 1 286 ? -9.718 -0.294 0.035 1.00 95.75 286 PHE A C 1
ATOM 2220 O O . PHE A 1 286 ? -9.438 0.728 0.656 1.00 95.75 286 PHE A O 1
ATOM 2227 N N . LEU A 1 287 ? -9.166 -0.576 -1.148 1.00 96.75 287 LEU A N 1
ATOM 2228 C CA . LEU A 1 287 ? -8.102 0.221 -1.763 1.00 96.75 287 LEU A CA 1
ATOM 2229 C C . LEU A 1 287 ? -8.613 1.214 -2.804 1.00 96.75 287 LEU A C 1
ATOM 2231 O O . LEU A 1 287 ? -8.075 2.316 -2.902 1.00 96.75 287 LEU A O 1
ATOM 2235 N N . LEU A 1 288 ? -9.637 0.837 -3.565 1.00 95.19 288 LEU A N 1
ATOM 2236 C CA . LEU A 1 288 ? -10.191 1.631 -4.651 1.00 95.19 288 LEU A CA 1
ATOM 2237 C C . LEU A 1 288 ? -11.699 1.850 -4.468 1.00 95.19 288 LEU A C 1
ATOM 2239 O O . LEU A 1 288 ? -12.393 0.960 -3.970 1.00 95.19 288 LEU A O 1
ATOM 2243 N N . PRO A 1 289 ? -12.217 3.013 -4.905 1.00 92.69 289 PRO A N 1
ATOM 2244 C CA . PRO A 1 289 ? -13.653 3.234 -4.971 1.00 92.69 289 PRO A CA 1
ATOM 2245 C C . PRO A 1 289 ? -14.317 2.271 -5.971 1.00 92.69 289 PRO A C 1
ATOM 2247 O O . PRO A 1 289 ? -13.665 1.814 -6.917 1.00 92.69 289 PRO A O 1
ATOM 2250 N N . PRO A 1 290 ? -15.624 1.995 -5.817 1.00 89.38 290 PRO A N 1
ATOM 2251 C CA . PRO A 1 290 ? -16.401 1.281 -6.821 1.00 89.38 290 PRO A CA 1
ATOM 2252 C C . PRO A 1 290 ? -16.296 1.932 -8.207 1.00 89.38 290 PRO A C 1
ATOM 2254 O O . PRO A 1 290 ? -16.146 3.150 -8.337 1.00 89.38 290 PRO A O 1
ATOM 2257 N N . ALA A 1 291 ? -16.410 1.118 -9.258 1.00 83.00 291 ALA A N 1
ATOM 2258 C CA . ALA A 1 291 ? -16.306 1.602 -10.631 1.00 83.00 291 ALA A CA 1
ATOM 2259 C C . ALA A 1 291 ? -17.352 2.697 -10.918 1.00 83.00 291 ALA A C 1
ATOM 2261 O O . ALA A 1 291 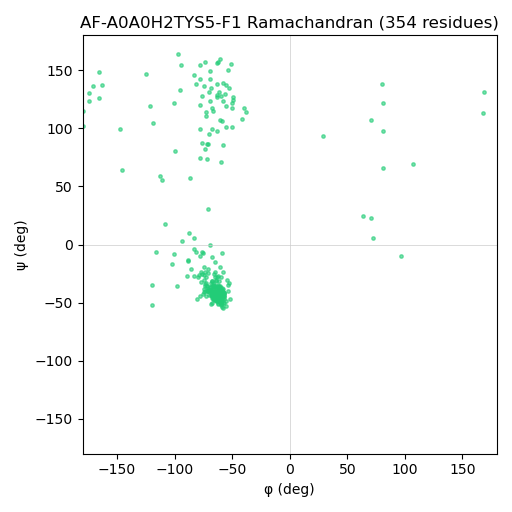? -18.553 2.467 -10.775 1.00 83.00 291 ALA A O 1
ATOM 2262 N N . GLY A 1 292 ? -16.888 3.871 -11.356 1.00 79.06 292 GLY A N 1
ATOM 2263 C CA . GLY A 1 292 ? -17.731 5.038 -11.632 1.00 79.06 292 GLY A CA 1
ATOM 2264 C C . GLY A 1 292 ? -17.810 6.054 -10.488 1.00 79.06 292 GLY A C 1
ATOM 2265 O O . GLY A 1 292 ? -18.284 7.166 -10.713 1.00 79.06 292 GLY A O 1
ATOM 2266 N N . GLU A 1 293 ? -17.308 5.731 -9.292 1.00 85.00 293 GLU A N 1
ATOM 2267 C CA . GLU A 1 293 ? -17.228 6.671 -8.164 1.00 85.00 293 GLU A CA 1
ATOM 2268 C C . GLU A 1 293 ? -15.877 7.403 -8.084 1.00 85.00 293 GLU A C 1
ATOM 2270 O O . GLU A 1 293 ? -15.670 8.227 -7.188 1.00 85.00 293 GLU A O 1
ATOM 2275 N N . GLU A 1 294 ? -14.960 7.174 -9.035 1.00 86.25 294 GLU A N 1
ATOM 2276 C CA . GLU A 1 294 ? -13.634 7.806 -9.019 1.00 86.25 294 GLU A CA 1
ATOM 2277 C C . GLU A 1 294 ? -13.739 9.340 -9.035 1.00 86.25 294 GLU A C 1
ATOM 2279 O O . GLU A 1 294 ? -12.996 10.030 -8.342 1.00 86.25 294 GLU A O 1
ATOM 2284 N N . GLU A 1 295 ? -14.703 9.891 -9.775 1.00 83.25 295 GLU A N 1
ATOM 2285 C CA . GLU A 1 295 ? -14.922 11.339 -9.857 1.00 83.25 295 GLU A CA 1
ATOM 2286 C C . GLU A 1 295 ? -15.423 11.940 -8.532 1.00 83.25 295 GLU A C 1
ATOM 2288 O O . GLU A 1 295 ? -15.100 13.086 -8.216 1.00 83.25 295 GLU A O 1
ATOM 2293 N N . SER A 1 296 ? -16.183 11.177 -7.734 1.00 85.00 296 SER A N 1
ATOM 2294 C CA . SER A 1 296 ? -16.615 11.618 -6.400 1.00 85.00 296 SER A CA 1
ATOM 2295 C C . SER A 1 296 ? -15.418 11.744 -5.472 1.00 85.00 296 SER A C 1
ATOM 2297 O O . SER A 1 296 ? -15.263 12.764 -4.808 1.00 85.00 296 SER A O 1
ATOM 2299 N N . VAL A 1 297 ? -14.524 10.750 -5.494 1.00 87.88 297 VAL A N 1
ATOM 2300 C CA . VAL A 1 297 ? -13.285 10.772 -4.707 1.00 87.88 297 VAL A CA 1
ATOM 2301 C C . VAL A 1 297 ? -12.419 11.971 -5.082 1.00 87.88 297 VAL A C 1
ATOM 2303 O O . VAL A 1 297 ? -11.930 12.670 -4.200 1.00 87.88 297 VAL A O 1
ATOM 2306 N N . LEU A 1 298 ? -12.275 12.256 -6.380 1.00 87.81 298 LEU A N 1
ATOM 2307 C CA . LEU A 1 298 ? -11.505 13.410 -6.853 1.00 87.81 298 LEU A CA 1
ATOM 2308 C C . LEU A 1 298 ? -12.154 14.756 -6.476 1.00 87.81 298 LEU A C 1
ATOM 2310 O O . LEU A 1 298 ? -11.445 15.729 -6.221 1.00 87.81 298 LEU A O 1
ATOM 2314 N N . ARG A 1 299 ? -13.489 14.845 -6.419 1.00 86.69 299 ARG A N 1
ATOM 2315 C CA . ARG A 1 299 ? -14.156 16.047 -5.885 1.00 86.69 299 ARG A CA 1
ATOM 2316 C C . ARG A 1 299 ? -13.916 16.202 -4.393 1.00 86.69 299 ARG A C 1
ATOM 2318 O O . ARG A 1 299 ? -13.528 17.273 -3.951 1.00 86.69 299 ARG A O 1
ATOM 2325 N N . GLU A 1 300 ? -14.144 15.144 -3.625 1.00 87.31 300 GLU A N 1
ATOM 2326 C CA . GLU A 1 300 ? -14.039 15.177 -2.163 1.00 87.31 300 GLU A CA 1
ATOM 2327 C C . GLU A 1 300 ? -12.609 15.436 -1.685 1.00 87.31 300 GLU A C 1
ATOM 2329 O O . GLU A 1 300 ? -12.405 16.045 -0.638 1.00 87.31 300 GLU A O 1
ATOM 2334 N N . SER A 1 301 ? -11.614 15.041 -2.477 1.00 86.19 301 SER A N 1
ATOM 2335 C CA . SER A 1 301 ? -10.218 15.362 -2.207 1.00 86.19 301 SER A CA 1
ATOM 2336 C C . SER A 1 301 ? -9.846 16.821 -2.519 1.00 86.19 301 SER A C 1
ATOM 2338 O O . SER A 1 301 ? -8.705 17.200 -2.269 1.00 86.19 301 SER A O 1
ATOM 2340 N N . GLY A 1 302 ? -10.737 17.609 -3.136 1.00 82.25 302 GLY A N 1
ATOM 2341 C CA . GLY A 1 302 ? -10.496 19.000 -3.548 1.00 82.25 302 GLY A CA 1
ATOM 2342 C C . GLY A 1 302 ? -9.554 19.171 -4.748 1.00 82.25 302 GLY A C 1
ATOM 2343 O O . GLY A 1 302 ? -9.226 20.289 -5.133 1.00 82.25 302 GLY A O 1
ATOM 2344 N N . ILE A 1 303 ? -9.115 18.079 -5.389 1.00 78.75 303 ILE A N 1
ATOM 2345 C CA . ILE A 1 303 ? -8.065 18.150 -6.421 1.00 78.75 303 ILE A CA 1
ATOM 2346 C C . ILE A 1 303 ? -8.565 18.771 -7.733 1.00 78.75 303 ILE A C 1
ATOM 2348 O O . ILE A 1 303 ? -7.794 19.356 -8.503 1.00 78.75 303 ILE A O 1
ATOM 2352 N N . LEU A 1 304 ? -9.865 18.625 -7.998 1.00 71.56 304 LEU A N 1
ATOM 2353 C CA . LEU A 1 304 ? -10.519 19.179 -9.178 1.00 71.56 304 LEU A CA 1
ATOM 2354 C C . LEU A 1 304 ? -10.668 20.703 -9.075 1.00 71.56 304 LEU A C 1
ATOM 2356 O O . LEU A 1 304 ? -10.515 21.382 -10.089 1.00 71.56 304 LEU A O 1
ATOM 2360 N N . ASP A 1 305 ? -10.859 21.235 -7.866 1.00 65.62 305 ASP A N 1
ATOM 2361 C CA . ASP A 1 305 ? -10.993 22.676 -7.625 1.00 65.62 305 ASP A CA 1
ATOM 2362 C C . ASP A 1 305 ? -9.647 23.399 -7.812 1.00 65.62 305 ASP A C 1
ATOM 2364 O O . ASP A 1 305 ? -9.581 24.433 -8.477 1.00 65.62 305 ASP A O 1
ATOM 2368 N N . ASP A 1 306 ? -8.545 22.790 -7.357 1.00 59.59 306 ASP A N 1
ATOM 2369 C CA . ASP A 1 306 ? -7.183 23.288 -7.610 1.00 59.59 306 ASP A CA 1
ATOM 2370 C C . ASP A 1 306 ? -6.822 23.301 -9.104 1.00 59.59 306 ASP A C 1
ATOM 2372 O O . ASP A 1 306 ? -6.088 24.169 -9.578 1.00 59.59 306 ASP A O 1
ATOM 2376 N N . SER A 1 307 ? -7.310 22.308 -9.854 1.00 58.03 307 SER A N 1
ATOM 2377 C CA . SER A 1 307 ? -7.020 22.183 -11.289 1.00 58.03 307 SER A CA 1
ATOM 2378 C C . SER A 1 307 ? -7.793 23.227 -12.103 1.00 58.03 307 SER A C 1
ATOM 2380 O O . SER A 1 307 ? -7.267 23.752 -13.080 1.00 58.03 307 SER A O 1
ATOM 2382 N N . ALA A 1 308 ? -9.009 23.581 -11.672 1.00 56.81 308 ALA A N 1
ATOM 2383 C CA . ALA A 1 308 ? -9.784 24.674 -12.255 1.00 56.81 308 ALA A CA 1
ATOM 2384 C C . ALA A 1 308 ? -9.162 26.050 -11.954 1.00 56.81 308 ALA A C 1
ATOM 2386 O O . ALA A 1 308 ? -9.094 26.891 -12.848 1.00 56.81 308 ALA A O 1
ATOM 2387 N N . ALA A 1 309 ? -8.643 26.260 -10.738 1.00 55.19 309 ALA A N 1
ATOM 2388 C CA . ALA A 1 309 ? -7.969 27.503 -10.358 1.00 55.19 309 ALA A CA 1
ATOM 2389 C C . ALA A 1 309 ? -6.656 27.740 -11.134 1.00 55.19 309 ALA A C 1
ATOM 2391 O O . ALA A 1 309 ? -6.348 28.874 -11.491 1.00 55.19 309 ALA A O 1
ATOM 2392 N N . ALA A 1 310 ? -5.902 26.680 -11.454 1.00 54.47 310 ALA A N 1
ATOM 2393 C CA . ALA A 1 310 ? -4.662 26.777 -12.233 1.00 54.47 310 ALA A CA 1
ATOM 2394 C C . ALA A 1 310 ? -4.880 27.127 -13.722 1.00 54.47 310 ALA A C 1
ATOM 2396 O O . ALA A 1 310 ? -3.962 27.609 -14.385 1.00 54.47 310 ALA A O 1
ATOM 2397 N N . LEU A 1 311 ? -6.081 26.885 -14.259 1.00 53.03 311 LEU A N 1
ATOM 2398 C CA . LEU A 1 311 ? -6.439 27.193 -15.649 1.00 53.03 311 LEU A CA 1
ATOM 2399 C C . LEU A 1 311 ? -6.981 28.627 -15.821 1.00 53.03 311 LEU A C 1
ATOM 2401 O O . LEU A 1 311 ? -7.029 29.127 -16.946 1.00 53.03 311 LEU A O 1
ATOM 2405 N N . ASP A 1 312 ? -7.340 29.310 -14.729 1.00 45.91 312 ASP A N 1
ATOM 2406 C CA . ASP A 1 312 ? -7.986 30.633 -14.759 1.00 45.91 312 ASP A CA 1
ATOM 2407 C C . ASP A 1 312 ? -7.004 31.800 -15.030 1.00 45.91 312 ASP A C 1
ATOM 2409 O O . ASP A 1 312 ? -7.418 32.910 -15.356 1.00 45.91 312 ASP A O 1
ATOM 2413 N N . GLU A 1 313 ? -5.683 31.563 -15.010 1.00 50.59 313 GLU A N 1
ATOM 2414 C CA . GLU A 1 313 ? -4.678 32.561 -15.437 1.00 50.59 313 GLU A CA 1
ATOM 2415 C C . GLU A 1 313 ? -4.478 32.629 -16.967 1.00 50.59 313 GLU A C 1
ATOM 2417 O O . GLU A 1 313 ? -3.769 33.507 -17.467 1.00 50.59 313 GLU A O 1
ATOM 2422 N N . SER A 1 314 ? -5.083 31.734 -17.759 1.00 50.91 314 SER A N 1
ATOM 2423 C CA . SER A 1 314 ? -4.936 31.725 -19.225 1.00 50.91 314 SER A CA 1
ATOM 2424 C C . SER A 1 314 ? -6.207 31.288 -19.968 1.00 50.91 314 SER A C 1
ATOM 2426 O O . SER A 1 314 ? -6.204 30.345 -20.748 1.00 50.91 314 SER A O 1
ATOM 2428 N N . ALA A 1 315 ? -7.248 32.109 -19.819 1.00 39.62 315 ALA A N 1
ATOM 2429 C CA . ALA A 1 315 ? -8.309 32.383 -20.797 1.00 39.62 315 ALA A CA 1
ATOM 2430 C C . ALA A 1 315 ? -9.495 31.398 -20.992 1.00 39.62 315 ALA A C 1
ATOM 2432 O O . ALA A 1 315 ? -9.355 30.201 -21.200 1.00 39.62 315 ALA A O 1
ATOM 2433 N N . VAL A 1 316 ? -10.663 32.051 -21.128 1.00 39.16 316 VAL A N 1
ATOM 2434 C CA . VAL A 1 316 ? -11.969 31.639 -21.690 1.00 39.16 316 VAL A CA 1
ATOM 2435 C C . VAL A 1 316 ? -12.783 30.615 -20.890 1.00 39.16 316 VAL A C 1
ATOM 2437 O O . VAL A 1 316 ? -12.560 29.412 -20.928 1.00 39.16 316 VAL A O 1
ATOM 2440 N N . VAL A 1 317 ? -13.854 31.138 -20.281 1.00 45.22 317 VAL A N 1
ATOM 2441 C CA . VAL A 1 317 ? -14.980 30.406 -19.689 1.00 45.22 317 VAL A CA 1
ATOM 2442 C C . VAL A 1 317 ? -15.610 29.473 -20.731 1.00 45.22 317 VAL A C 1
ATOM 2444 O O . VAL A 1 317 ? -16.395 29.898 -21.580 1.00 45.22 317 VAL A O 1
ATOM 2447 N N . VAL A 1 318 ? -15.278 28.186 -20.652 1.00 38.00 318 VAL A N 1
ATOM 2448 C CA . VAL A 1 318 ? -16.041 27.094 -21.267 1.00 38.00 318 VAL A CA 1
ATOM 2449 C C . VAL A 1 318 ? -16.974 26.532 -20.180 1.00 38.00 318 VAL A C 1
ATOM 2451 O O . VAL A 1 318 ? -16.527 26.345 -19.049 1.00 38.00 318 VAL A O 1
ATOM 2454 N N . PRO A 1 319 ? -18.275 26.305 -20.459 1.00 37.72 319 PRO A N 1
ATOM 2455 C CA . PRO A 1 319 ? -19.226 25.795 -19.465 1.00 37.72 319 PRO A CA 1
ATOM 2456 C C . PRO A 1 319 ? -18.810 24.407 -18.943 1.00 37.72 319 PRO A C 1
ATOM 2458 O O . PRO A 1 319 ? -18.062 23.709 -19.633 1.00 37.72 319 PRO A O 1
ATOM 2461 N N . PRO A 1 320 ? -19.301 23.972 -17.762 1.00 41.38 320 PRO A N 1
ATOM 2462 C CA . PRO A 1 320 ? -18.879 22.728 -17.129 1.00 41.38 320 PRO A CA 1
ATOM 2463 C C . PRO A 1 320 ? -19.422 21.539 -17.926 1.00 41.38 320 PRO A C 1
ATOM 2465 O O . PRO A 1 320 ? -20.505 21.018 -17.662 1.00 41.38 320 PRO A O 1
ATOM 2468 N N . ALA A 1 321 ? -18.680 21.118 -18.946 1.00 41.53 321 ALA A N 1
ATOM 2469 C CA . ALA A 1 321 ? -18.857 19.806 -19.529 1.00 41.53 321 ALA A CA 1
ATOM 2470 C C . ALA A 1 321 ? -18.522 18.791 -18.433 1.00 41.53 321 ALA A C 1
ATOM 2472 O O . ALA A 1 321 ? -17.480 18.899 -17.790 1.00 41.53 321 ALA A O 1
ATOM 2473 N N . THR A 1 322 ? -19.418 17.832 -18.206 1.00 44.75 322 THR A N 1
ATOM 2474 C CA . THR A 1 322 ? -19.181 16.650 -17.371 1.00 44.75 322 THR A CA 1
ATOM 2475 C C . THR A 1 322 ? -17.781 16.114 -17.664 1.00 44.75 322 THR A C 1
ATOM 2477 O O . THR A 1 322 ? -17.539 15.616 -18.768 1.00 44.75 322 THR A O 1
ATOM 2480 N N . VAL A 1 323 ? -16.847 16.296 -16.727 1.00 55.69 323 VAL A N 1
ATOM 2481 C CA . VAL A 1 323 ? -15.438 15.933 -16.902 1.00 55.69 323 VAL A CA 1
ATOM 2482 C C . VAL A 1 323 ? -15.360 14.416 -16.814 1.00 55.69 323 VAL A C 1
ATOM 2484 O O . VAL A 1 323 ? -15.083 13.850 -15.763 1.00 55.69 323 VAL A O 1
ATOM 2487 N N . ALA A 1 324 ? -15.663 13.746 -17.925 1.00 63.28 324 ALA A N 1
ATOM 2488 C CA . ALA A 1 324 ? -15.524 12.307 -18.036 1.00 63.28 324 ALA A CA 1
ATOM 2489 C C . ALA A 1 324 ? -14.102 11.909 -17.616 1.00 63.28 324 ALA A C 1
ATOM 2491 O O . ALA A 1 324 ? -13.124 12.548 -18.021 1.00 63.28 324 ALA A O 1
ATOM 2492 N N . VAL A 1 325 ? -13.994 10.862 -16.793 1.00 67.88 325 VAL A N 1
ATOM 2493 C CA . VAL A 1 325 ? -12.711 10.316 -16.336 1.00 67.88 325 VAL A CA 1
ATOM 2494 C C . VAL A 1 325 ? -11.804 10.099 -17.557 1.00 67.88 325 VAL A C 1
ATOM 2496 O O . VAL A 1 325 ? -12.195 9.367 -18.471 1.00 67.88 325 VAL A O 1
ATOM 2499 N N . PRO A 1 326 ? -10.605 10.718 -17.613 1.00 80.25 326 PRO A N 1
ATOM 2500 C CA . PRO A 1 326 ? -9.723 10.574 -18.761 1.00 80.25 326 PRO A CA 1
ATOM 2501 C C . PRO A 1 326 ? -9.438 9.092 -19.046 1.00 80.25 326 PRO A C 1
ATOM 2503 O O . PRO A 1 326 ? -9.134 8.342 -18.114 1.00 80.25 326 PRO A O 1
ATOM 2506 N N . PRO A 1 327 ? -9.454 8.641 -20.314 1.00 83.56 327 PRO A N 1
ATOM 2507 C CA . PRO A 1 327 ? -9.262 7.226 -20.647 1.00 83.56 327 PRO A CA 1
ATOM 2508 C C . PRO A 1 327 ? -7.904 6.692 -20.170 1.00 83.56 327 PRO A C 1
ATOM 2510 O O . PRO A 1 327 ? -7.763 5.514 -19.856 1.00 83.56 327 PRO A O 1
ATOM 2513 N N . ALA A 1 328 ? -6.899 7.564 -20.079 1.00 85.81 328 ALA A N 1
ATOM 2514 C CA . ALA A 1 328 ? -5.589 7.236 -19.534 1.00 85.81 328 ALA A CA 1
ATOM 2515 C C . ALA A 1 328 ? -5.610 6.987 -18.015 1.00 85.81 328 ALA A C 1
ATOM 2517 O O . ALA A 1 328 ? -4.893 6.103 -17.552 1.00 85.81 328 ALA A O 1
ATOM 2518 N N . LEU A 1 329 ? -6.430 7.729 -17.259 1.00 88.62 329 LEU A N 1
ATOM 2519 C CA . LEU A 1 329 ? -6.645 7.489 -15.830 1.00 88.62 329 LEU A CA 1
ATOM 2520 C C . LEU A 1 329 ? -7.399 6.173 -15.628 1.00 88.62 329 LEU A C 1
ATOM 2522 O O . LEU A 1 329 ? -6.988 5.357 -14.811 1.00 88.62 329 LEU A O 1
ATOM 2526 N N . ARG A 1 330 ? -8.435 5.922 -16.440 1.00 89.50 330 ARG A N 1
ATOM 2527 C CA . ARG A 1 330 ? -9.200 4.670 -16.385 1.00 89.50 330 ARG A CA 1
ATOM 2528 C C . ARG A 1 330 ? -8.311 3.441 -16.584 1.00 89.50 330 ARG A C 1
ATOM 2530 O O . ARG A 1 330 ? -8.375 2.521 -15.784 1.00 89.50 330 ARG A O 1
ATOM 2537 N N . ARG A 1 331 ? -7.406 3.473 -17.568 1.00 91.00 331 ARG A N 1
ATOM 2538 C CA . ARG A 1 331 ? -6.433 2.387 -17.793 1.00 91.00 331 ARG A CA 1
ATOM 2539 C C . ARG A 1 331 ? -5.527 2.128 -16.589 1.00 91.00 331 ARG A C 1
ATOM 2541 O O . ARG A 1 331 ? -5.252 0.973 -16.299 1.00 91.00 331 ARG A O 1
ATOM 2548 N N . LEU A 1 332 ? -5.062 3.180 -15.906 1.00 92.94 332 LEU A N 1
ATOM 2549 C CA . LEU A 1 332 ? -4.254 3.022 -14.691 1.00 92.94 332 LEU A CA 1
ATOM 2550 C C . LEU A 1 332 ? -5.067 2.369 -13.568 1.00 92.94 332 LEU A C 1
ATOM 2552 O O . LEU A 1 332 ? -4.551 1.495 -12.879 1.00 92.94 332 LEU A O 1
ATOM 2556 N N . VAL A 1 333 ? -6.330 2.767 -13.400 1.00 94.12 333 VAL A N 1
ATOM 2557 C CA . VAL A 1 333 ? -7.233 2.192 -12.390 1.00 94.12 333 VAL A CA 1
ATOM 2558 C C . VAL A 1 333 ? -7.552 0.730 -12.693 1.00 94.12 333 VAL A C 1
ATOM 2560 O O . VAL A 1 333 ? -7.467 -0.102 -11.793 1.00 94.12 333 VAL A O 1
ATOM 2563 N N . ASP A 1 334 ? -7.861 0.402 -13.947 1.00 93.81 334 ASP A N 1
ATOM 2564 C CA . ASP A 1 334 ? -8.157 -0.972 -14.360 1.00 93.81 334 ASP A CA 1
ATOM 2565 C C . ASP A 1 334 ? -6.925 -1.873 -14.140 1.00 93.81 334 ASP A C 1
ATOM 2567 O O . ASP A 1 334 ? -7.025 -2.911 -13.495 1.00 93.81 334 ASP A O 1
ATOM 2571 N N . GLU A 1 335 ? -5.730 -1.426 -14.542 1.00 95.75 335 GLU A N 1
ATOM 2572 C CA . GLU A 1 335 ? -4.494 -2.181 -14.300 1.00 95.75 335 GLU A CA 1
ATOM 2573 C C . GLU A 1 335 ? -4.151 -2.320 -12.806 1.00 95.75 335 GLU A C 1
ATOM 2575 O O . GLU A 1 335 ? -3.650 -3.354 -12.363 1.00 95.75 335 GLU A O 1
ATOM 2580 N N . THR A 1 336 ? -4.435 -1.291 -12.008 1.00 97.00 336 THR A N 1
ATOM 2581 C CA . THR A 1 336 ? -4.291 -1.362 -10.546 1.00 97.00 336 THR A CA 1
ATOM 2582 C C . THR A 1 336 ? -5.237 -2.392 -9.951 1.00 97.00 336 THR A C 1
ATOM 2584 O O . THR A 1 336 ? -4.840 -3.141 -9.061 1.00 97.00 336 THR A O 1
ATOM 2587 N N . SER A 1 337 ? -6.466 -2.454 -10.464 1.00 96.00 337 SER A N 1
ATOM 2588 C CA . SER A 1 337 ? -7.478 -3.416 -10.031 1.00 96.00 337 SER A CA 1
ATOM 2589 C C . SER A 1 337 ? -7.032 -4.845 -10.340 1.00 96.00 337 SER A C 1
ATOM 2591 O O . SER A 1 337 ? -7.008 -5.682 -9.439 1.00 96.00 337 SER A O 1
ATOM 2593 N N . ASP A 1 338 ? -6.546 -5.087 -11.562 1.00 96.12 338 ASP A N 1
ATOM 2594 C CA . ASP A 1 338 ? -5.993 -6.382 -11.979 1.00 96.12 338 ASP A CA 1
ATOM 2595 C C . ASP A 1 338 ? -4.809 -6.816 -11.097 1.00 96.12 338 ASP A C 1
ATOM 2597 O O . ASP A 1 338 ? -4.673 -7.992 -10.743 1.00 96.12 338 ASP A O 1
ATOM 2601 N N . LEU A 1 339 ? -3.938 -5.872 -10.717 1.00 96.81 339 LEU A N 1
ATOM 2602 C CA . LEU A 1 339 ? -2.821 -6.152 -9.816 1.00 96.81 339 LEU A CA 1
ATOM 2603 C C . LEU A 1 339 ? -3.295 -6.487 -8.401 1.00 96.81 339 LEU A C 1
ATOM 2605 O O . LEU A 1 339 ? -2.759 -7.428 -7.816 1.00 96.81 339 LEU A O 1
ATOM 2609 N N . ILE A 1 340 ? -4.273 -5.761 -7.854 1.00 96.88 340 ILE A N 1
ATOM 2610 C CA . ILE A 1 340 ? -4.803 -6.003 -6.501 1.00 96.88 340 ILE A CA 1
ATOM 2611 C C . ILE A 1 340 ? -5.520 -7.357 -6.417 1.00 96.88 340 ILE A C 1
ATOM 2613 O O . ILE A 1 340 ? -5.316 -8.094 -5.452 1.00 96.88 340 ILE A O 1
ATOM 2617 N N . ASP A 1 341 ? -6.288 -7.727 -7.441 1.00 95.12 341 ASP A N 1
ATOM 2618 C CA . ASP A 1 341 ? -6.990 -9.017 -7.491 1.00 95.12 341 ASP A CA 1
ATOM 2619 C C . ASP A 1 341 ? -6.058 -10.200 -7.819 1.00 95.12 341 ASP A C 1
ATOM 2621 O O . ASP A 1 341 ? -6.450 -11.369 -7.748 1.00 95.12 341 ASP A O 1
ATOM 2625 N N . SER A 1 342 ? -4.792 -9.927 -8.146 1.00 96.06 342 SER A N 1
ATOM 2626 C CA . SER A 1 342 ? -3.824 -10.969 -8.468 1.00 96.06 342 SER A CA 1
ATOM 2627 C C . SER A 1 342 ? -3.439 -11.829 -7.246 1.00 96.06 342 SER A C 1
ATOM 2629 O O . SER A 1 342 ? -3.328 -11.344 -6.111 1.00 96.06 342 SER A O 1
ATOM 2631 N N . PRO A 1 343 ? -3.103 -13.118 -7.455 1.00 94.62 343 PRO A N 1
ATOM 2632 C CA . PRO A 1 343 ? -2.582 -13.965 -6.381 1.00 94.62 343 PRO A CA 1
ATOM 2633 C C . PRO A 1 343 ? -1.234 -13.461 -5.845 1.00 94.62 343 PRO A C 1
ATOM 2635 O O . PRO A 1 343 ? -0.913 -13.672 -4.675 1.00 94.62 343 PRO A O 1
ATOM 2638 N N . SER A 1 344 ? -0.448 -12.770 -6.677 1.00 95.44 344 SER A N 1
ATOM 2639 C CA . SER A 1 344 ? 0.827 -12.172 -6.279 1.00 95.44 344 SER A CA 1
ATOM 2640 C C . SER A 1 344 ? 0.636 -11.061 -5.251 1.00 95.44 344 SER A C 1
ATOM 2642 O O . SER A 1 344 ? 1.383 -11.021 -4.276 1.00 95.44 344 SER A O 1
ATOM 2644 N N . PHE A 1 345 ? -0.382 -10.211 -5.417 1.00 96.56 345 PHE A N 1
ATOM 2645 C CA . PHE A 1 345 ? -0.725 -9.193 -4.424 1.00 96.56 345 PHE A CA 1
ATOM 2646 C C . PHE A 1 345 ? -1.063 -9.826 -3.078 1.00 96.56 345 PHE A C 1
ATOM 2648 O O . PHE A 1 345 ? -0.451 -9.481 -2.068 1.00 96.56 345 PHE A O 1
ATOM 2655 N N . SER A 1 346 ? -1.964 -10.812 -3.080 1.00 94.81 346 SER A N 1
ATOM 2656 C CA . SER A 1 346 ? -2.368 -11.518 -1.859 1.00 94.81 346 SER A CA 1
ATOM 2657 C C . SER A 1 346 ? -1.180 -12.196 -1.170 1.00 94.81 346 SER A C 1
ATOM 2659 O O . SER A 1 346 ? -1.065 -12.166 0.054 1.00 94.81 346 SER A O 1
ATOM 2661 N N . HIS A 1 347 ? -0.259 -12.774 -1.945 1.00 95.50 347 HIS A N 1
ATOM 2662 C CA . HIS A 1 347 ? 0.945 -13.396 -1.404 1.00 95.50 347 HIS A CA 1
ATOM 2663 C C . HIS A 1 347 ? 1.889 -12.380 -0.745 1.00 95.50 347 HIS A C 1
ATOM 2665 O O . HIS A 1 347 ? 2.333 -12.606 0.380 1.00 95.50 347 HIS A O 1
ATOM 2671 N N . VAL A 1 348 ? 2.175 -11.257 -1.410 1.00 96.75 348 VAL A N 1
ATOM 2672 C CA . VAL A 1 348 ? 3.069 -10.221 -0.866 1.00 96.75 348 VAL A CA 1
ATOM 2673 C C . VAL A 1 348 ? 2.442 -9.535 0.347 1.00 96.75 348 VAL A C 1
ATOM 2675 O O . VAL A 1 348 ? 3.130 -9.332 1.344 1.00 96.75 348 VAL A O 1
ATOM 2678 N N . LEU A 1 349 ? 1.139 -9.238 0.302 1.00 96.50 349 LEU A N 1
ATOM 2679 C CA . LEU A 1 349 ? 0.413 -8.679 1.442 1.00 96.50 349 LEU A CA 1
ATOM 2680 C C . LEU A 1 349 ? 0.478 -9.622 2.649 1.00 96.50 349 LEU A C 1
ATOM 2682 O O . LEU A 1 349 ? 0.745 -9.173 3.760 1.00 96.50 349 LEU A O 1
ATOM 2686 N N . LYS A 1 350 ? 0.312 -10.932 2.433 1.00 95.19 350 LYS A N 1
ATOM 2687 C CA . LYS A 1 350 ? 0.454 -11.926 3.499 1.00 95.19 350 LYS A CA 1
ATOM 2688 C C . LYS A 1 350 ? 1.855 -11.917 4.113 1.00 95.19 350 LYS A C 1
ATOM 2690 O O . LYS A 1 350 ? 1.966 -11.880 5.331 1.00 95.19 350 LYS A O 1
ATOM 2695 N N . LEU A 1 351 ? 2.909 -11.900 3.294 1.00 96.62 351 LEU A N 1
ATOM 2696 C CA . LEU A 1 351 ? 4.290 -11.824 3.790 1.00 96.62 351 LEU A CA 1
ATOM 2697 C C . LEU A 1 351 ? 4.552 -10.537 4.584 1.00 96.62 351 LEU A C 1
ATOM 2699 O O . LEU A 1 351 ? 5.277 -10.566 5.575 1.00 96.62 351 LEU A O 1
ATOM 2703 N N . LEU A 1 352 ? 3.953 -9.419 4.165 1.00 95.38 352 LEU A N 1
ATOM 2704 C CA . LEU A 1 352 ? 4.048 -8.147 4.876 1.00 95.38 352 LEU A CA 1
ATOM 2705 C C . LEU A 1 352 ? 3.362 -8.216 6.250 1.00 95.38 352 LEU A C 1
ATOM 2707 O O . LEU A 1 352 ? 3.927 -7.753 7.235 1.00 95.38 352 LEU A O 1
ATOM 2711 N N . LEU A 1 353 ? 2.181 -8.835 6.320 1.00 94.75 353 LEU A N 1
ATOM 2712 C CA . LEU A 1 353 ? 1.422 -9.043 7.559 1.00 94.75 353 LEU A CA 1
ATOM 2713 C C . LEU A 1 353 ? 2.011 -10.132 8.469 1.00 94.75 353 LEU A C 1
ATOM 2715 O O . LEU A 1 353 ? 1.728 -10.142 9.658 1.00 94.75 353 LEU A O 1
ATOM 2719 N N . ASP A 1 354 ? 2.784 -11.073 7.927 1.00 93.62 354 ASP A N 1
ATOM 2720 C CA . ASP A 1 354 ? 3.522 -12.067 8.717 1.00 93.62 354 ASP A CA 1
ATOM 2721 C C . ASP A 1 354 ? 4.746 -11.446 9.413 1.00 93.62 354 ASP A C 1
ATOM 2723 O O . ASP A 1 354 ? 5.207 -11.968 10.427 1.00 93.62 354 ASP A O 1
ATOM 2727 N N . ALA A 1 355 ? 5.290 -10.360 8.854 1.00 91.94 355 ALA A N 1
ATOM 2728 C CA . ALA A 1 355 ? 6.474 -9.680 9.373 1.00 91.94 355 ALA A CA 1
ATOM 2729 C C . ALA A 1 355 ? 6.164 -8.581 10.405 1.00 91.94 355 ALA A C 1
ATOM 2731 O O . ALA A 1 355 ? 7.040 -8.265 11.213 1.00 91.94 355 ALA A O 1
ATOM 2732 N N . GLY A 1 356 ? 4.974 -7.975 10.335 1.00 79.44 356 GLY A N 1
ATOM 2733 C CA . GLY A 1 356 ? 4.483 -6.971 11.287 1.00 79.44 356 GLY A CA 1
ATOM 2734 C C . GLY A 1 356 ? 3.735 -7.605 12.446 1.00 79.44 356 GLY A C 1
ATOM 2735 O O . GLY A 1 356 ? 3.912 -7.102 13.578 1.00 79.44 356 GLY A O 1
#

InterPro domains:
  IPR006966 Peroxin-3 [PF04882] (7-355)
  IPR006966 Peroxin-3 [PTHR28080] (3-355)

Secondary structure (DSSP, 8-state):
-HHHHHHHHHHTHHHHHHHHHHHHHHHHHHHHHHHHHHHHHHHHHHHHHHHHHHHHHHHHHHHHHHHHHHHHHHHHHHHHHHHT-HHHHHHHHHHHHS--S-S--PPPS-----------------PPPP------PPP---HHHHHHHHHHHHHHHHHHHHHHHHHHHHHHHHHHHHHHHHHHHHHHHHHHHT-TT------------TTHHHHHHHHHHHHHHHHTHHHIIIIIHHHHHHHHHHHHHHHHTT--TTS---HHHHHHHHHHHHHHHHTT--HHHHHSPPTT-HHHHHHHTTHHHHHHHHHTTS---------PPPHHHHHHHHHHHHHHTSHHHHHHHHHHHHH-

pLDDT: mean 79.93, std 20.66, range [33.81, 97.88]

Foldseek 3Di:
DVVVVVVVCVVCVVVVVVVVVVVVVVVVVVVVVVVVVVVVVVVVVVVVVLVVVLVVLVVVLLVVLVVVLVVLLVLLLCLLCVVLPLVVLVVVLVVVVVDDPPPDDDDDDDDDDDDDDDDDDDDDDDDDDDDDPDPCDPDDDDSQRSLLSSQLSVQLSVQLSLLLSLLSSLLSSLLSVVLSVVVSVVLVVCVVVCPPPPPPDDDDPDDDDPCCVVVVVSVLLSVLLVLQQLQLSNPLSVVLSVQLSVLSCVLPVVDGPPDDDDPVNVVVSVVSSCCSSLVVDPSCVSRGPPPPCSVVSCVVSVVVVVVVVVCVVPDDDDDDDPPPDPVVSVVSSVVSSVVCPDPVVSVVSVVSSVVD

Sequence (356 aa):
MLSATRRWLRRNRTPIAVGAGVVGAGYIAARYVLGKISDARERMSSDRIAKENLRRRFEQNQEDCTFTVLALLPTAATNILETMNTEEITYQIQQMKARPLTSSTPPSIADTTLTDDDGQSSLAGGPSPEPNPTTDGPRRKTKRQLWDELAVSSITRAYTLLYTLALLTMFTRIQLNLLGRRSYLSSVVALATGSAQAAIGLEDNDDGGPDRLSYGSDFEINRRYLTLSWWLLNRGWIDVRTRVEAAVARAFGHLSPRDDLSLEAFGALTSRVRAEVETGAGWLGFLLPPAGEEESVLRESGILDDSAAALDESAVVVPPATVAVPPALRRLVDETSDLIDSPSFSHVLKLLLDAG